Protein AF-A0AAW1PBK0-F1 (afdb_monomer_lite)

pLDDT: mean 70.05, std 20.52, range [32.88, 97.94]

InterPro domains:
  IPR012617 Apoptosis-antagonizing transcription factor, C-terminal [PF08164] (196-245)
  IPR039223 Protein AATF/Bfr2 [PTHR15565] (1-192)

Structure (mmCIF, N/CA/C/O backbone):
data_AF-A0AAW1PBK0-F1
#
_entry.id   AF-A0AAW1PBK0-F1
#
loop_
_atom_site.group_PDB
_atom_site.id
_atom_site.type_symbol
_atom_site.label_atom_id
_atom_site.label_alt_id
_atom_site.label_comp_id
_atom_site.label_asym_id
_atom_site.label_entity_id
_atom_site.label_seq_id
_atom_site.pdbx_PDB_ins_code
_atom_site.Cartn_x
_atom_site.Cartn_y
_atom_site.Cartn_z
_atom_site.occupancy
_atom_site.B_iso_or_equiv
_atom_site.auth_seq_id
_atom_site.auth_comp_id
_atom_site.auth_asym_id
_atom_site.auth_atom_id
_atom_site.pdbx_PDB_model_num
ATOM 1 N N . MET A 1 1 ? 37.801 -36.688 -4.414 1.00 44.47 1 MET A N 1
ATOM 2 C CA . MET A 1 1 ? 37.796 -35.555 -5.363 1.00 44.47 1 MET A CA 1
ATOM 3 C C . MET A 1 1 ? 38.965 -35.728 -6.318 1.00 44.47 1 MET A C 1
ATOM 5 O O . MET A 1 1 ? 40.104 -35.595 -5.889 1.00 44.47 1 MET A O 1
ATOM 9 N N . GLY A 1 2 ? 38.707 -36.146 -7.560 1.00 68.25 2 GLY A N 1
ATOM 10 C CA . GLY A 1 2 ? 39.754 -36.271 -8.581 1.00 68.25 2 GLY A CA 1
ATOM 11 C C . GLY A 1 2 ? 40.309 -34.898 -8.970 1.00 68.25 2 GLY A C 1
ATOM 12 O O . GLY A 1 2 ? 39.593 -33.902 -8.883 1.00 68.25 2 GLY A O 1
ATOM 13 N N . ARG A 1 3 ? 41.587 -34.834 -9.365 1.00 77.31 3 ARG A N 1
ATOM 14 C CA . ARG A 1 3 ? 42.196 -33.600 -9.888 1.00 77.31 3 ARG A CA 1
ATOM 15 C C . ARG A 1 3 ? 41.490 -33.214 -11.191 1.00 77.31 3 ARG A C 1
ATOM 17 O O . ARG A 1 3 ? 41.257 -34.085 -12.028 1.00 77.31 3 ARG A O 1
ATOM 24 N N . ARG A 1 4 ? 41.134 -31.936 -11.342 1.00 80.69 4 ARG A N 1
ATOM 25 C CA . ARG A 1 4 ? 40.529 -31.416 -12.575 1.00 80.69 4 ARG A CA 1
ATOM 26 C C . ARG A 1 4 ? 41.544 -31.511 -13.710 1.00 80.69 4 ARG A C 1
ATOM 28 O O . ARG A 1 4 ? 42.747 -31.390 -13.490 1.00 80.69 4 ARG A O 1
ATOM 35 N N . THR A 1 5 ? 41.057 -31.798 -14.909 1.00 89.31 5 THR A N 1
ATOM 36 C CA . THR A 1 5 ? 41.910 -31.817 -16.102 1.00 89.31 5 THR A CA 1
ATOM 37 C C . THR A 1 5 ? 42.111 -30.389 -16.610 1.00 89.31 5 THR A C 1
ATOM 39 O O . THR A 1 5 ? 41.232 -29.550 -16.438 1.00 89.31 5 THR A O 1
ATOM 42 N N . LEU A 1 6 ? 43.237 -30.110 -17.272 1.00 85.62 6 LEU A N 1
ATOM 43 C CA . LEU A 1 6 ? 43.541 -28.784 -17.843 1.00 85.62 6 LEU A CA 1
ATOM 44 C C . LEU A 1 6 ? 42.433 -28.268 -18.778 1.00 85.62 6 LEU A C 1
ATOM 46 O O . LEU A 1 6 ? 42.115 -27.085 -18.789 1.00 85.62 6 LEU A O 1
ATOM 50 N N . ALA A 1 7 ? 41.806 -29.173 -19.534 1.00 85.50 7 ALA A N 1
ATOM 51 C CA . ALA A 1 7 ? 40.674 -28.843 -20.397 1.00 85.50 7 ALA A CA 1
ATOM 52 C C . ALA A 1 7 ? 39.468 -28.311 -19.604 1.00 85.50 7 ALA A C 1
ATOM 54 O O . ALA A 1 7 ? 38.737 -27.451 -20.086 1.00 85.50 7 ALA A O 1
ATOM 55 N N . GLN A 1 8 ? 39.279 -28.804 -18.382 1.00 82.00 8 GLN A N 1
ATOM 56 C CA . GLN A 1 8 ? 38.197 -28.407 -17.492 1.00 82.00 8 GLN A CA 1
ATOM 57 C C . GLN A 1 8 ? 38.467 -27.033 -16.863 1.00 82.00 8 GLN A C 1
ATOM 59 O O . GLN A 1 8 ? 37.557 -26.221 -16.770 1.00 82.00 8 GLN A O 1
ATOM 64 N N . GLU A 1 9 ? 39.724 -26.733 -16.527 1.00 81.44 9 GLU A N 1
ATOM 65 C CA . GLU A 1 9 ? 40.128 -25.405 -16.038 1.00 81.44 9 GLU A CA 1
ATOM 66 C C . GLU A 1 9 ? 39.982 -24.323 -17.117 1.00 81.44 9 GLU A C 1
ATOM 68 O O . GLU A 1 9 ? 39.507 -23.224 -16.839 1.00 81.44 9 GLU A O 1
ATOM 73 N N . LEU A 1 10 ? 40.335 -24.638 -18.367 1.00 83.62 10 LEU A N 1
ATOM 74 C CA . LEU A 1 10 ? 40.152 -23.710 -19.485 1.00 83.62 10 LEU A CA 1
ATOM 75 C C . LEU A 1 10 ? 38.673 -23.481 -19.822 1.00 83.62 10 LEU A C 1
ATOM 77 O O . LEU A 1 10 ? 38.303 -22.370 -20.198 1.00 83.62 10 LEU A O 1
ATOM 81 N N . ALA A 1 11 ? 37.826 -24.502 -19.670 1.00 82.25 11 ALA A N 1
ATOM 82 C CA . ALA A 1 11 ? 36.384 -24.368 -19.854 1.00 82.25 11 ALA A CA 1
ATOM 83 C C . ALA A 1 11 ? 35.751 -23.485 -18.766 1.00 82.25 11 ALA A C 1
ATOM 85 O O . ALA A 1 11 ? 34.986 -22.584 -19.105 1.00 82.25 11 ALA A O 1
ATOM 86 N N . ASP A 1 12 ? 36.134 -23.683 -17.498 1.00 77.06 12 ASP A N 1
ATOM 87 C CA . ASP A 1 12 ? 35.669 -22.869 -16.365 1.00 77.06 12 ASP A CA 1
ATOM 88 C C . ASP A 1 12 ? 36.038 -21.382 -16.556 1.00 77.06 12 ASP A C 1
ATOM 90 O O . ASP A 1 12 ? 35.232 -20.500 -16.266 1.00 77.06 12 ASP A O 1
ATOM 94 N N . LEU A 1 13 ? 37.229 -21.092 -17.098 1.00 79.31 13 LEU A N 1
ATOM 95 C CA . LEU A 1 13 ? 37.672 -19.723 -17.399 1.00 79.31 13 LEU A CA 1
ATOM 96 C C . LEU A 1 13 ? 36.970 -19.102 -18.617 1.00 79.31 13 LEU A C 1
ATOM 98 O O . LEU A 1 13 ? 36.825 -17.881 -18.682 1.00 79.31 13 LEU A O 1
ATOM 102 N N . ALA A 1 14 ? 36.545 -19.915 -19.586 1.00 81.75 14 ALA A N 1
ATOM 103 C CA . ALA A 1 14 ? 35.822 -19.443 -20.766 1.00 81.75 14 ALA A CA 1
ATOM 104 C C . ALA A 1 14 ? 34.351 -19.108 -20.461 1.00 81.75 14 ALA A C 1
ATOM 106 O O . ALA A 1 14 ? 33.744 -18.283 -21.148 1.00 81.75 14 ALA A O 1
ATOM 107 N N . THR A 1 15 ? 33.766 -19.721 -19.430 1.00 76.31 15 THR A N 1
ATOM 108 C CA . THR A 1 15 ? 32.400 -19.438 -18.981 1.00 76.31 15 THR A CA 1
ATOM 109 C C . THR A 1 15 ? 32.387 -18.370 -17.888 1.00 76.31 15 THR A C 1
ATOM 111 O O . THR A 1 15 ? 32.722 -18.637 -16.743 1.00 76.31 15 THR A O 1
ATOM 114 N N . THR A 1 16 ? 31.914 -17.160 -18.197 1.00 66.31 16 THR A N 1
ATOM 115 C CA . THR A 1 16 ? 31.794 -16.047 -17.227 1.00 66.31 16 THR A CA 1
ATOM 116 C C . THR A 1 16 ? 30.632 -16.203 -16.231 1.00 66.31 16 THR A C 1
ATOM 118 O O . THR A 1 16 ? 30.261 -15.239 -15.561 1.00 66.31 16 THR A O 1
ATOM 121 N N . ALA A 1 17 ? 29.993 -17.372 -16.175 1.00 73.00 17 ALA A N 1
ATOM 122 C CA . ALA A 1 17 ? 28.866 -17.626 -15.288 1.00 73.00 17 ALA A CA 1
ATOM 123 C C . ALA A 1 17 ? 29.382 -18.011 -13.887 1.00 73.00 17 ALA A C 1
ATOM 125 O O . ALA A 1 17 ? 30.243 -18.885 -13.784 1.00 73.00 17 ALA A O 1
ATOM 126 N N . PRO A 1 18 ? 28.882 -17.392 -12.802 1.00 68.19 18 PRO A N 1
ATOM 127 C CA . PRO A 1 18 ? 29.291 -17.753 -11.449 1.00 68.19 18 PRO A CA 1
ATOM 128 C C . PRO A 1 18 ? 28.892 -19.204 -11.152 1.00 68.19 18 PRO A C 1
ATOM 130 O O . PRO A 1 18 ? 27.717 -19.554 -11.181 1.00 68.19 18 PRO A O 1
ATOM 133 N N . THR A 1 19 ? 29.873 -20.058 -10.856 1.00 62.81 19 THR A N 1
ATOM 134 C CA . THR A 1 19 ? 29.660 -21.495 -10.596 1.00 62.81 19 THR A CA 1
ATOM 135 C C . THR A 1 19 ? 29.090 -21.791 -9.207 1.00 62.81 19 THR A C 1
ATOM 137 O O . THR A 1 19 ? 28.764 -22.935 -8.905 1.00 62.81 19 THR A O 1
ATOM 140 N N . GLN A 1 20 ? 29.029 -20.788 -8.330 1.00 64.06 20 GLN A N 1
ATOM 141 C CA . GLN A 1 20 ? 28.467 -20.904 -6.989 1.00 64.06 20 GLN A CA 1
ATOM 142 C C . GLN A 1 20 ? 27.123 -20.181 -6.963 1.00 64.06 20 GLN A C 1
ATOM 144 O O . GLN A 1 20 ? 27.063 -18.968 -6.774 1.00 64.06 20 GLN A O 1
ATOM 149 N N . GLU A 1 21 ? 26.042 -20.932 -7.163 1.00 58.22 21 GLU A N 1
ATOM 150 C CA . GLU A 1 21 ? 24.721 -20.490 -6.728 1.00 58.22 21 GLU A CA 1
ATOM 151 C C . GLU A 1 21 ? 24.763 -20.431 -5.197 1.00 58.22 21 GLU A C 1
ATOM 153 O O . GLU A 1 21 ? 24.958 -21.447 -4.526 1.00 58.22 21 GLU A O 1
ATOM 158 N N . LEU A 1 22 ? 24.690 -19.221 -4.642 1.00 53.62 22 LEU A N 1
ATOM 159 C CA . LEU A 1 22 ? 24.528 -19.030 -3.207 1.00 53.62 22 LEU A CA 1
ATOM 160 C C . LEU A 1 22 ? 23.154 -19.581 -2.823 1.00 53.62 22 LEU A C 1
ATOM 162 O O . LEU A 1 22 ? 22.131 -18.933 -3.031 1.00 53.62 22 LEU A O 1
ATOM 166 N N . ASP A 1 23 ? 23.154 -20.805 -2.308 1.00 62.97 23 ASP A N 1
ATOM 167 C CA . ASP A 1 23 ? 21.977 -21.467 -1.767 1.00 62.97 23 ASP A CA 1
ATOM 168 C C . ASP A 1 23 ? 21.590 -20.793 -0.445 1.00 62.97 23 ASP A C 1
ATOM 170 O O . ASP A 1 23 ? 22.203 -21.025 0.597 1.00 62.97 23 ASP A O 1
ATOM 174 N N . LEU A 1 24 ? 20.596 -19.907 -0.515 1.00 57.25 24 LEU A N 1
ATOM 175 C CA . LEU A 1 24 ? 20.075 -19.140 0.621 1.00 57.25 24 LEU A CA 1
ATOM 176 C C . LEU A 1 24 ? 19.446 -20.026 1.710 1.00 57.25 24 LEU A C 1
ATOM 178 O O . LEU A 1 24 ? 19.181 -19.524 2.800 1.00 57.25 24 LEU A O 1
ATOM 182 N N . GLU A 1 25 ? 19.205 -21.310 1.432 1.00 65.00 25 GLU A N 1
ATOM 183 C CA . GLU A 1 25 ? 18.627 -22.270 2.379 1.00 65.00 25 GLU A CA 1
ATOM 184 C C . GLU A 1 25 ? 19.677 -23.186 3.025 1.00 65.00 25 GLU A C 1
ATOM 186 O O . GLU A 1 25 ? 19.341 -24.022 3.869 1.00 65.00 25 GLU A O 1
ATOM 191 N N . ARG A 1 26 ? 20.964 -23.038 2.680 1.00 60.81 26 ARG A N 1
ATOM 192 C CA . ARG A 1 26 ? 22.027 -23.816 3.317 1.00 60.81 26 ARG A CA 1
ATOM 193 C C . ARG A 1 26 ? 22.357 -23.224 4.689 1.00 60.81 26 ARG A C 1
ATOM 195 O O . ARG A 1 26 ? 23.055 -22.221 4.791 1.00 60.81 26 ARG A O 1
ATOM 202 N N . ASP A 1 27 ? 21.860 -23.873 5.742 1.00 55.88 27 ASP A N 1
ATOM 203 C CA . ASP A 1 27 ? 22.195 -23.599 7.147 1.00 55.88 27 ASP A CA 1
ATOM 204 C C . ASP A 1 27 ? 23.708 -23.791 7.396 1.00 55.88 27 ASP A C 1
ATOM 206 O O . ASP A 1 27 ? 24.179 -24.856 7.798 1.00 55.88 27 ASP A O 1
ATOM 210 N N . GLU A 1 28 ? 24.500 -22.749 7.140 1.00 56.78 28 GLU A N 1
ATOM 211 C CA . GLU A 1 28 ? 25.936 -22.704 7.469 1.00 56.78 28 GLU A CA 1
ATOM 212 C C . GLU A 1 28 ? 26.190 -22.367 8.952 1.00 56.78 28 GLU A C 1
ATOM 214 O O . GLU A 1 28 ? 27.315 -22.468 9.444 1.00 56.78 28 GLU A O 1
ATOM 219 N N . LEU A 1 29 ? 25.138 -22.027 9.700 1.00 49.56 29 LEU A N 1
ATOM 220 C CA . LEU A 1 29 ? 25.169 -21.841 11.148 1.00 49.56 29 LEU A CA 1
ATOM 221 C C . LEU A 1 29 ? 24.685 -23.122 11.822 1.00 49.56 29 LEU A C 1
ATOM 223 O O . LEU A 1 29 ? 23.501 -23.313 12.085 1.00 49.56 29 LEU A O 1
ATOM 227 N N . GLY A 1 30 ? 25.633 -24.025 12.066 1.00 42.66 30 GLY A N 1
ATOM 228 C CA . GLY A 1 30 ? 25.377 -25.309 12.703 1.00 42.66 30 GLY A CA 1
ATOM 229 C C . GLY A 1 30 ? 24.527 -25.198 13.973 1.00 42.66 30 GLY A C 1
ATOM 230 O O . GLY A 1 30 ? 24.844 -24.439 14.882 1.00 42.66 30 GLY A O 1
ATOM 231 N N . GLY A 1 31 ? 23.486 -26.031 14.031 1.00 48.16 31 GLY A N 1
ATOM 232 C CA . GLY A 1 31 ? 22.840 -26.474 15.264 1.00 48.16 31 GLY A CA 1
ATOM 233 C C . GLY A 1 31 ? 22.055 -25.411 16.029 1.00 48.16 31 GLY A C 1
ATOM 234 O O . GLY A 1 31 ? 22.534 -24.908 17.034 1.00 48.16 31 GLY A O 1
ATOM 235 N N . GLY A 1 32 ? 20.810 -25.177 15.600 1.00 46.03 32 GLY A N 1
ATOM 236 C CA . GLY A 1 32 ? 19.671 -24.802 16.447 1.00 46.03 32 GLY A CA 1
ATOM 237 C C . GLY A 1 32 ? 19.941 -23.777 17.549 1.00 46.03 32 GLY A C 1
ATOM 238 O O . GLY A 1 32 ? 20.251 -24.143 18.681 1.00 46.03 32 GLY A O 1
ATOM 239 N N . ALA A 1 33 ? 19.704 -22.499 17.252 1.00 46.97 33 ALA A N 1
ATOM 240 C CA . ALA A 1 33 ? 19.571 -21.467 18.272 1.00 46.97 33 ALA A CA 1
ATOM 241 C C . ALA A 1 33 ? 18.374 -21.795 19.187 1.00 46.97 33 ALA A C 1
ATOM 243 O O . ALA A 1 33 ? 17.224 -21.484 18.879 1.00 46.97 33 ALA A O 1
ATOM 244 N N . VAL A 1 34 ? 18.645 -22.468 20.305 1.00 47.38 34 VAL A N 1
ATOM 245 C CA . VAL A 1 34 ? 17.691 -22.653 21.397 1.00 47.38 34 VAL A CA 1
ATOM 246 C C . VAL A 1 34 ? 17.636 -21.341 22.172 1.00 47.38 34 VAL A C 1
ATOM 248 O O . VAL A 1 34 ? 18.597 -20.955 22.834 1.00 47.38 34 VAL A O 1
ATOM 251 N N . LEU A 1 35 ? 16.506 -20.645 22.060 1.00 47.53 35 LEU A N 1
ATOM 252 C CA . LEU A 1 35 ? 16.179 -19.491 22.887 1.00 47.53 35 LEU A CA 1
ATOM 253 C C . LEU A 1 35 ? 15.920 -19.999 24.315 1.00 47.53 35 LEU A C 1
ATOM 255 O O . LEU A 1 35 ? 14.872 -20.578 24.593 1.00 47.53 35 LEU A O 1
ATOM 259 N N . VAL A 1 36 ? 16.900 -19.852 25.206 1.00 48.75 36 VAL A N 1
ATOM 260 C CA . VAL A 1 36 ? 16.703 -20.074 26.642 1.00 48.75 36 VAL A CA 1
ATOM 261 C C . VAL A 1 36 ? 16.109 -18.788 27.210 1.00 48.75 36 VAL A C 1
ATOM 263 O O . VAL A 1 36 ? 16.815 -17.805 27.408 1.00 48.75 36 VAL A O 1
ATOM 266 N N . GLU A 1 37 ? 14.793 -18.779 27.408 1.00 44.59 37 GLU A N 1
ATOM 267 C CA . GLU A 1 37 ? 14.089 -17.712 28.121 1.00 44.59 37 GLU A CA 1
ATOM 268 C C . GLU A 1 37 ? 14.283 -17.923 29.631 1.00 44.59 37 GLU A C 1
ATOM 270 O O . GLU A 1 37 ? 13.623 -18.761 30.244 1.00 44.59 37 GLU A O 1
ATOM 275 N N . THR A 1 38 ? 15.221 -17.195 30.238 1.00 42.41 38 THR A N 1
ATOM 276 C CA . THR A 1 38 ? 15.246 -16.987 31.693 1.00 42.41 38 THR A CA 1
ATOM 277 C C . THR A 1 38 ? 14.624 -15.628 31.993 1.00 42.41 38 THR A C 1
ATOM 279 O O . THR A 1 38 ? 15.197 -14.595 31.655 1.00 42.41 38 THR A O 1
ATOM 282 N N . ASP A 1 39 ? 13.442 -15.649 32.612 1.00 53.22 39 ASP A N 1
ATOM 283 C CA . ASP A 1 39 ? 12.589 -14.497 32.959 1.00 53.22 39 ASP A CA 1
ATOM 284 C C . ASP A 1 39 ? 13.184 -13.551 34.034 1.00 53.22 39 ASP A C 1
ATOM 286 O O . ASP A 1 39 ? 12.565 -12.549 34.385 1.00 53.22 39 ASP A O 1
ATOM 290 N N . ASP A 1 40 ? 14.384 -13.827 34.555 1.00 51.16 40 ASP A N 1
ATOM 291 C CA . ASP A 1 40 ? 14.903 -13.193 35.778 1.00 51.16 40 ASP A CA 1
ATOM 292 C C . ASP A 1 40 ? 15.710 -11.886 35.573 1.00 51.16 40 ASP A C 1
ATOM 294 O O . ASP A 1 40 ? 16.084 -11.250 36.554 1.00 51.16 40 ASP A O 1
ATOM 298 N N . GLU A 1 41 ? 15.969 -11.425 34.341 1.00 48.62 41 GLU A N 1
ATOM 299 C CA . GLU A 1 41 ? 16.801 -10.217 34.096 1.00 48.62 41 GLU A CA 1
ATOM 300 C C . GLU A 1 41 ? 16.016 -8.920 33.799 1.00 48.62 41 GLU A C 1
ATOM 302 O O . GLU A 1 41 ? 16.606 -7.861 33.570 1.00 48.62 41 GLU A O 1
ATOM 307 N N . LEU A 1 42 ? 14.680 -8.947 33.805 1.00 48.25 42 LEU A N 1
ATOM 308 C CA . LEU A 1 42 ? 13.859 -7.788 33.410 1.00 48.25 42 LEU A CA 1
ATOM 309 C C . LEU A 1 42 ? 13.621 -6.742 34.518 1.00 48.25 42 LEU A C 1
ATOM 311 O O . LEU A 1 42 ? 13.173 -5.635 34.206 1.00 48.25 42 LEU A O 1
ATOM 315 N N . ASP A 1 43 ? 13.950 -7.047 35.777 1.00 51.25 43 ASP A N 1
ATOM 316 C CA . ASP A 1 43 ? 13.614 -6.201 36.936 1.00 51.25 43 ASP A CA 1
ATOM 317 C C . ASP A 1 43 ? 14.701 -5.180 37.344 1.00 51.25 43 ASP A C 1
ATOM 319 O O . ASP A 1 43 ? 14.438 -4.311 38.178 1.00 51.25 43 ASP A O 1
ATOM 323 N N . GLU A 1 44 ? 15.897 -5.192 36.739 1.00 51.72 44 GLU A N 1
ATOM 324 C CA . GLU A 1 44 ? 16.997 -4.287 37.140 1.00 51.72 44 GLU A CA 1
ATOM 325 C C . GLU A 1 44 ? 17.076 -2.947 36.375 1.00 51.72 44 GLU A C 1
ATOM 327 O O . GLU A 1 44 ? 17.972 -2.135 36.625 1.00 51.72 44 GLU A O 1
ATOM 332 N N . LEU A 1 45 ? 16.140 -2.633 35.470 1.00 49.62 45 LEU A N 1
ATOM 333 C CA . LEU A 1 45 ? 16.221 -1.392 34.685 1.00 49.62 45 LEU A CA 1
ATOM 334 C C . LEU A 1 45 ? 15.452 -0.214 35.320 1.00 49.62 45 LEU A C 1
ATOM 336 O O . LEU A 1 45 ? 14.261 -0.324 35.621 1.00 49.62 45 LEU A O 1
ATOM 340 N N . PRO A 1 46 ? 16.080 0.973 35.468 1.00 43.72 46 PRO A N 1
ATOM 341 C CA . PRO A 1 46 ? 15.452 2.112 36.123 1.00 43.72 46 PRO A CA 1
ATOM 342 C C . PRO A 1 46 ? 14.252 2.639 35.322 1.00 43.72 46 PRO A C 1
ATOM 344 O O . PRO A 1 46 ? 14.366 3.098 34.182 1.00 43.72 46 PRO A O 1
ATOM 347 N N . SER A 1 47 ? 13.086 2.644 35.970 1.00 47.09 47 SER A N 1
ATOM 348 C CA . SER A 1 47 ? 11.844 3.251 35.482 1.00 47.09 47 SER A CA 1
ATOM 349 C C . SER A 1 47 ? 12.005 4.767 35.279 1.00 47.09 47 SER A C 1
ATOM 351 O O . SER A 1 47 ? 11.830 5.557 36.210 1.00 47.09 47 SER A O 1
ATOM 353 N N . ARG A 1 48 ? 12.260 5.212 34.040 1.00 45.81 48 ARG A N 1
ATOM 354 C CA . ARG A 1 48 ? 12.068 6.619 33.639 1.00 45.81 48 ARG A CA 1
ATOM 355 C C . ARG A 1 48 ? 10.673 6.816 33.057 1.00 45.81 48 ARG A C 1
ATOM 357 O O . ARG A 1 48 ? 10.433 6.701 31.857 1.00 45.81 48 ARG A O 1
ATOM 364 N N . SER A 1 49 ? 9.752 7.194 33.935 1.00 46.88 49 SER A N 1
ATOM 365 C CA . SER A 1 49 ? 8.542 7.921 33.569 1.00 46.88 49 SER A CA 1
ATOM 366 C C . SER A 1 49 ? 8.931 9.297 33.014 1.00 46.88 49 SER A C 1
ATOM 368 O O . SER A 1 49 ? 9.269 10.208 33.766 1.00 46.88 49 SER A O 1
ATOM 370 N N . GLY A 1 50 ? 8.887 9.458 31.695 1.00 42.84 50 GLY A N 1
ATOM 371 C CA . GLY A 1 50 ? 9.114 10.738 31.030 1.00 42.84 50 GLY A CA 1
ATOM 372 C C . GLY A 1 50 ? 8.423 10.749 29.676 1.00 42.84 50 GLY A C 1
ATOM 373 O O . GLY A 1 50 ? 8.722 9.934 28.813 1.00 42.84 50 GLY A O 1
ATOM 374 N N . LYS A 1 51 ? 7.442 11.640 29.518 1.00 53.44 51 LYS A N 1
ATOM 375 C CA . LYS A 1 51 ? 6.699 11.874 28.275 1.00 53.44 51 LYS A CA 1
ATOM 376 C C . LYS A 1 51 ? 7.673 12.076 27.113 1.00 53.44 51 LYS A C 1
ATOM 378 O O . LYS A 1 51 ? 8.381 13.069 27.134 1.00 53.44 51 LYS A O 1
ATOM 383 N N . LEU A 1 52 ? 7.645 11.185 26.123 1.00 48.38 52 LEU A N 1
ATOM 384 C CA . LEU A 1 52 ? 7.764 11.449 24.682 1.00 48.38 52 LEU A CA 1
ATOM 385 C C . LEU A 1 52 ? 7.667 10.098 23.960 1.00 48.38 52 LEU A C 1
ATOM 387 O O . LEU A 1 52 ? 8.566 9.267 23.999 1.00 48.38 52 LEU A O 1
ATOM 391 N N . ALA A 1 53 ? 6.516 9.851 23.343 1.00 53.09 53 ALA A N 1
ATOM 392 C CA . ALA A 1 53 ? 6.321 8.708 22.469 1.00 53.09 53 ALA A CA 1
ATOM 393 C C . ALA A 1 53 ? 7.018 8.996 21.129 1.00 53.09 53 ALA A C 1
ATOM 395 O O . ALA A 1 53 ? 6.458 9.680 20.276 1.00 53.09 53 ALA A O 1
ATOM 396 N N . GLY A 1 54 ? 8.239 8.495 20.962 1.00 56.75 54 GLY A N 1
ATOM 397 C CA . GLY A 1 54 ? 8.999 8.548 19.716 1.00 56.75 54 GLY A CA 1
ATOM 398 C C . GLY A 1 54 ? 9.953 7.358 19.642 1.00 56.75 54 GLY A C 1
ATOM 399 O O . GLY A 1 54 ? 10.628 7.060 20.616 1.00 56.75 54 GLY A O 1
ATOM 400 N N . LEU A 1 55 ? 9.907 6.637 18.518 1.00 50.94 55 LEU A N 1
ATOM 401 C CA . LEU A 1 55 ? 10.765 5.524 18.080 1.00 50.94 55 LEU A CA 1
ATOM 402 C C . LEU A 1 55 ? 11.950 5.141 18.998 1.00 50.94 55 LEU A C 1
ATOM 404 O O . LEU A 1 55 ? 12.972 5.814 19.028 1.00 50.94 55 LEU A O 1
ATOM 408 N N . ARG A 1 56 ? 11.875 3.952 19.607 1.00 53.06 56 ARG A N 1
ATOM 409 C CA . ARG A 1 56 ? 12.960 3.297 20.369 1.00 53.06 56 ARG A CA 1
ATOM 410 C C . ARG A 1 56 ? 14.116 2.750 19.507 1.00 53.06 56 ARG A C 1
ATOM 412 O O . ARG A 1 56 ? 14.727 1.760 19.884 1.00 53.06 56 ARG A O 1
ATOM 419 N N . LEU A 1 57 ? 14.392 3.321 18.333 1.00 54.62 57 LEU A N 1
ATOM 420 C CA . LEU A 1 57 ? 15.392 2.751 17.411 1.00 54.62 57 LEU A CA 1
ATOM 421 C C . LEU A 1 57 ? 16.477 3.721 16.937 1.00 54.62 57 LEU A C 1
ATOM 423 O O . LEU A 1 57 ? 17.266 3.370 16.063 1.00 54.62 57 LEU A O 1
ATOM 427 N N . ARG A 1 58 ? 16.530 4.941 17.470 1.00 54.72 58 ARG A N 1
ATOM 428 C CA . ARG A 1 58 ? 17.601 5.889 17.151 1.00 54.72 58 ARG A CA 1
ATOM 429 C C . ARG A 1 58 ? 18.137 6.439 18.466 1.00 54.72 58 ARG A C 1
ATOM 431 O O . ARG A 1 58 ? 17.376 7.044 19.210 1.00 54.72 58 ARG A O 1
ATOM 438 N N . GLY A 1 59 ? 19.403 6.148 18.765 1.00 61.03 59 GLY A N 1
ATOM 439 C CA . GLY A 1 59 ? 20.120 6.809 19.854 1.00 61.03 59 GLY A CA 1
ATOM 440 C C . GLY A 1 59 ? 20.222 8.309 19.590 1.00 61.03 59 GLY A C 1
ATOM 441 O O . GLY A 1 59 ? 20.094 8.741 18.441 1.00 61.03 59 GLY A O 1
ATOM 442 N N . ASP A 1 60 ? 20.423 9.086 20.650 1.00 63.28 60 ASP A N 1
ATOM 443 C CA . ASP A 1 60 ? 20.600 10.533 20.567 1.00 63.28 60 ASP A CA 1
ATOM 444 C C . ASP A 1 60 ? 21.848 10.837 19.721 1.00 63.28 60 ASP A C 1
ATOM 446 O O . ASP A 1 60 ? 22.978 10.593 20.135 1.00 63.28 60 ASP A O 1
ATOM 450 N N . ILE A 1 61 ? 21.644 11.304 18.487 1.00 68.12 61 ILE A N 1
ATOM 451 C CA . ILE A 1 61 ? 22.735 11.758 17.624 1.00 68.12 61 ILE A CA 1
ATOM 452 C C . ILE A 1 61 ? 23.033 13.200 18.031 1.00 68.12 61 ILE A C 1
ATOM 454 O O . ILE A 1 61 ? 22.273 14.109 17.694 1.00 68.12 61 ILE A O 1
ATOM 458 N N . GLU A 1 62 ? 24.133 13.415 18.747 1.00 66.62 62 GLU A N 1
ATOM 459 C CA . GLU A 1 62 ? 24.677 14.753 18.979 1.00 66.62 62 GLU A CA 1
ATOM 460 C C . GLU A 1 62 ? 25.237 15.294 17.653 1.00 66.62 62 GLU A C 1
ATOM 462 O O . GLU A 1 62 ? 26.354 14.982 17.241 1.00 66.62 62 GLU A O 1
ATOM 467 N N . LEU A 1 63 ? 24.419 16.057 16.923 1.00 69.06 63 LEU A N 1
ATOM 468 C CA . LEU A 1 63 ? 24.841 16.739 15.700 1.00 69.06 63 LEU A CA 1
ATOM 469 C C . LEU A 1 63 ? 25.531 18.069 16.051 1.00 69.06 63 LEU A C 1
ATOM 471 O O . LEU A 1 63 ? 24.977 18.839 16.838 1.00 69.06 63 LEU A O 1
ATOM 475 N N . PRO A 1 64 ? 26.687 18.397 15.443 1.00 70.88 64 PRO A N 1
ATOM 476 C CA . PRO A 1 64 ? 27.329 19.694 15.639 1.00 70.88 64 PRO A CA 1
ATOM 477 C C . PRO A 1 64 ? 26.409 20.819 15.134 1.00 70.88 64 PRO A C 1
ATOM 479 O O . PRO A 1 64 ? 26.012 20.824 13.965 1.00 70.88 64 PRO A O 1
ATOM 482 N N . GLU A 1 65 ? 26.074 21.770 16.018 1.00 66.94 65 GLU A N 1
ATOM 483 C CA . GLU A 1 65 ? 24.982 22.755 15.854 1.00 66.94 65 GLU A CA 1
ATOM 484 C C . GLU A 1 65 ? 25.024 23.564 14.544 1.00 66.94 65 GLU A C 1
ATOM 486 O O . GLU A 1 65 ? 23.992 24.026 14.052 1.00 66.94 65 GLU A O 1
ATOM 491 N N . GLN A 1 66 ? 26.202 23.742 13.947 1.00 66.31 66 GLN A N 1
ATOM 492 C CA . GLN A 1 66 ? 26.384 24.655 12.819 1.00 66.31 66 GLN A CA 1
ATOM 493 C C . GLN A 1 66 ? 26.328 24.003 11.435 1.00 66.31 66 GLN A C 1
ATOM 495 O O . GLN A 1 66 ? 25.922 24.671 10.490 1.00 66.31 66 GLN A O 1
ATOM 500 N N . ALA A 1 67 ? 26.662 22.718 11.290 1.00 65.94 67 ALA A N 1
ATOM 501 C CA . ALA A 1 67 ? 26.702 22.074 9.968 1.00 65.94 67 ALA A CA 1
ATOM 502 C C . ALA A 1 67 ? 25.321 21.595 9.475 1.00 65.94 67 ALA A C 1
ATOM 504 O O . ALA A 1 67 ? 25.143 21.343 8.286 1.00 65.94 67 ALA A O 1
ATOM 505 N N . TYR A 1 68 ? 24.341 21.488 10.380 1.00 63.09 68 TYR A N 1
ATOM 506 C CA . TYR A 1 68 ? 23.004 20.949 10.094 1.00 63.09 68 TYR A CA 1
ATOM 507 C C . TYR A 1 68 ? 21.859 21.842 10.587 1.00 63.09 68 TYR A C 1
ATOM 509 O O . TYR A 1 68 ? 20.702 21.414 10.602 1.00 63.09 68 TYR A O 1
ATOM 517 N N . SER A 1 69 ? 22.142 23.095 10.958 1.00 69.19 69 SER A N 1
ATOM 518 C CA . SER A 1 69 ? 21.103 24.090 11.241 1.00 69.19 69 SER A CA 1
ATOM 519 C C . SER A 1 69 ? 20.464 24.557 9.931 1.00 69.19 69 SER A C 1
ATOM 521 O O . SER A 1 69 ? 20.707 25.647 9.419 1.00 69.19 69 SER A O 1
ATOM 523 N N . GLY A 1 70 ? 19.635 23.691 9.347 1.00 75.56 70 GLY A N 1
ATOM 524 C CA . GLY A 1 70 ? 18.836 24.030 8.178 1.00 75.56 70 GLY A CA 1
ATOM 525 C C . GLY A 1 70 ? 18.048 25.321 8.421 1.00 75.56 70 GLY A C 1
ATOM 526 O O . GLY A 1 70 ? 17.426 25.511 9.470 1.00 75.56 70 GLY A O 1
ATOM 527 N N . ARG A 1 71 ? 18.070 26.232 7.444 1.00 77.06 71 ARG A N 1
ATOM 528 C CA . ARG A 1 71 ? 17.288 27.471 7.491 1.00 77.06 71 ARG A CA 1
ATOM 529 C C . ARG A 1 71 ? 15.801 27.107 7.456 1.00 77.06 71 ARG A C 1
ATOM 531 O O . ARG A 1 71 ? 15.363 26.392 6.561 1.00 77.06 71 ARG A O 1
ATOM 538 N N . LYS A 1 72 ? 15.014 27.582 8.425 1.00 71.44 72 LYS A N 1
ATOM 539 C CA . LYS A 1 72 ? 13.567 27.307 8.483 1.00 71.44 72 LYS A CA 1
ATOM 540 C C . LYS A 1 72 ? 12.880 27.949 7.274 1.00 71.44 72 LYS A C 1
ATOM 542 O O . LYS A 1 72 ? 12.803 29.173 7.201 1.00 71.44 72 LYS A O 1
ATOM 547 N N . THR A 1 73 ? 12.385 27.136 6.344 1.00 76.69 73 THR A N 1
ATOM 548 C CA . THR A 1 73 ? 11.563 27.577 5.210 1.00 76.69 73 THR A CA 1
ATOM 549 C C . THR A 1 73 ? 10.109 27.167 5.429 1.00 76.69 73 THR A C 1
ATOM 551 O O . THR A 1 73 ? 9.809 26.192 6.122 1.00 76.69 73 THR A O 1
ATOM 554 N N . THR A 1 74 ? 9.174 27.934 4.876 1.00 75.69 74 THR A N 1
ATOM 555 C CA . THR A 1 74 ? 7.761 27.549 4.826 1.00 75.69 74 THR A CA 1
ATOM 556 C C . THR A 1 74 ? 7.488 26.768 3.543 1.00 75.69 74 THR A C 1
ATOM 558 O O . THR A 1 74 ? 8.152 26.962 2.526 1.00 75.69 74 THR A O 1
ATOM 561 N N . ARG A 1 75 ? 6.474 25.891 3.561 1.00 57.59 75 ARG A N 1
ATOM 562 C CA . ARG A 1 75 ? 6.075 25.108 2.379 1.00 57.59 75 ARG A CA 1
ATOM 563 C C . ARG A 1 75 ? 5.701 26.000 1.189 1.00 57.59 75 ARG A C 1
ATOM 565 O O . ARG A 1 75 ? 5.893 25.581 0.067 1.00 57.59 75 ARG A O 1
ATOM 572 N N . SER A 1 76 ? 5.217 27.223 1.403 1.00 67.19 76 SER A N 1
ATOM 573 C CA . SER A 1 76 ? 4.984 28.170 0.305 1.00 67.19 76 SER A CA 1
ATOM 574 C C . SER A 1 76 ? 6.289 28.705 -0.294 1.00 67.19 76 SER A C 1
ATOM 576 O O . SER A 1 76 ? 6.401 28.785 -1.508 1.00 67.19 76 SER A O 1
ATOM 578 N N . ALA A 1 77 ? 7.306 28.989 0.524 1.00 73.44 77 ALA A N 1
ATOM 579 C CA . ALA A 1 77 ? 8.593 29.509 0.056 1.00 73.44 77 ALA A CA 1
ATOM 580 C C . ALA A 1 77 ? 9.410 28.480 -0.748 1.00 73.44 77 ALA A C 1
ATOM 582 O O . ALA A 1 77 ? 10.173 28.864 -1.624 1.00 73.44 77 ALA A O 1
ATOM 583 N N . ALA A 1 78 ? 9.236 27.181 -0.482 1.00 69.38 78 ALA A N 1
ATOM 584 C CA . ALA A 1 78 ? 9.891 26.116 -1.248 1.00 69.38 78 ALA A CA 1
ATOM 585 C C . ALA A 1 78 ? 9.268 25.875 -2.639 1.00 69.38 78 ALA A C 1
ATOM 587 O O . ALA A 1 78 ? 9.905 25.254 -3.480 1.00 69.38 78 ALA A O 1
ATOM 588 N N . PHE A 1 79 ? 8.034 26.340 -2.866 1.00 64.81 79 PHE A N 1
ATOM 589 C CA . PHE A 1 79 ? 7.284 26.132 -4.113 1.00 64.81 79 PHE A CA 1
ATOM 590 C C . PHE A 1 79 ? 6.956 27.447 -4.849 1.00 64.81 79 PHE A C 1
ATOM 592 O O . PHE A 1 79 ? 6.489 27.411 -5.977 1.00 64.81 79 PHE A O 1
ATOM 599 N N . GLN A 1 80 ? 7.232 28.619 -4.263 1.00 52.62 80 GLN A N 1
ATOM 600 C CA . GLN A 1 80 ? 7.089 29.914 -4.946 1.00 52.62 80 GLN A CA 1
ATOM 601 C C . GLN A 1 80 ? 8.240 30.229 -5.908 1.00 52.62 80 GLN A C 1
ATOM 603 O O . GLN A 1 80 ? 8.064 31.051 -6.798 1.00 52.62 80 GLN A O 1
ATOM 608 N N . SER A 1 81 ? 9.392 29.558 -5.795 1.00 48.06 81 SER A N 1
ATOM 609 C CA . SER A 1 81 ? 10.466 29.671 -6.793 1.00 48.06 81 SER A CA 1
ATOM 610 C C . SER A 1 81 ? 10.170 28.917 -8.096 1.00 48.06 81 SER A C 1
ATOM 612 O O . SER A 1 81 ? 10.992 28.959 -9.001 1.00 48.06 81 SER A O 1
ATOM 614 N N . SER A 1 82 ? 9.042 28.199 -8.187 1.00 48.91 82 SER A N 1
ATOM 615 C CA . SER A 1 82 ? 8.598 27.522 -9.413 1.00 48.91 82 SER A CA 1
ATOM 616 C C . SER A 1 82 ? 7.397 28.191 -10.091 1.00 48.91 82 SER A C 1
ATOM 618 O O . SER A 1 82 ? 6.940 27.682 -11.105 1.00 48.91 82 SER A O 1
ATOM 620 N N . GLU A 1 83 ? 6.870 29.295 -9.549 1.00 50.06 83 GLU A N 1
ATOM 621 C CA . GLU A 1 83 ? 5.677 29.980 -10.083 1.00 50.06 83 GLU A CA 1
ATOM 622 C C . GLU A 1 83 ? 5.849 31.512 -10.111 1.00 50.06 83 GLU A C 1
ATOM 624 O O . GLU A 1 83 ? 4.967 32.258 -9.688 1.00 50.06 83 GLU A O 1
ATOM 629 N N . SER A 1 84 ? 6.998 31.998 -10.593 1.00 39.75 84 SER A N 1
ATOM 630 C CA . SER A 1 84 ? 7.203 33.416 -10.909 1.00 39.75 84 SER A CA 1
ATOM 631 C C . SER A 1 84 ? 7.786 33.540 -12.310 1.00 39.75 84 SER A C 1
ATOM 633 O O . SER A 1 84 ? 8.955 33.240 -12.511 1.00 39.75 84 SER A O 1
ATOM 635 N N . GLU A 1 85 ? 6.921 33.999 -13.213 1.00 38.41 85 GLU A N 1
ATOM 636 C CA . GLU A 1 85 ? 7.177 34.529 -14.556 1.00 38.41 85 GLU A CA 1
ATOM 637 C C . GLU A 1 85 ? 7.821 33.563 -15.558 1.00 38.41 85 GLU A C 1
ATOM 639 O O . GLU A 1 85 ? 9.024 33.326 -15.585 1.00 38.41 85 GLU A O 1
ATOM 644 N N . GLY A 1 86 ? 6.954 33.019 -16.420 1.00 41.19 86 GLY A N 1
ATOM 645 C CA . GLY A 1 86 ? 7.357 32.575 -17.742 1.00 41.19 86 GLY A CA 1
ATOM 646 C C . GLY A 1 86 ? 7.820 33.791 -18.531 1.00 41.19 86 GLY A C 1
ATOM 647 O O . GLY A 1 86 ? 6.999 34.599 -18.958 1.00 41.19 86 GLY A O 1
ATOM 648 N N . ASP A 1 87 ? 9.133 33.907 -18.662 1.00 33.28 87 ASP A N 1
ATOM 649 C CA . ASP A 1 87 ? 9.752 34.570 -19.794 1.00 33.28 87 ASP A CA 1
ATOM 650 C C . ASP A 1 87 ? 9.657 33.586 -20.965 1.00 33.28 87 ASP A C 1
ATOM 652 O O . ASP A 1 87 ? 10.103 32.435 -20.877 1.00 33.28 87 ASP A O 1
ATOM 656 N N . GLU A 1 88 ? 8.952 33.994 -22.012 1.00 45.59 88 GLU A N 1
ATOM 657 C CA . GLU A 1 88 ? 8.827 33.250 -23.258 1.00 45.59 88 GLU A CA 1
ATOM 658 C C . GLU A 1 88 ? 10.147 33.393 -24.029 1.00 45.59 88 GLU A C 1
ATOM 660 O O . GLU A 1 88 ? 10.243 34.163 -24.979 1.00 45.59 88 GLU A O 1
ATOM 665 N N . GLU A 1 89 ? 11.183 32.655 -23.619 1.00 37.31 89 GLU A N 1
ATOM 666 C CA . GLU A 1 89 ? 12.318 32.392 -24.503 1.00 37.31 89 GLU A CA 1
ATOM 667 C C . GLU A 1 89 ? 11.926 31.272 -25.473 1.00 37.31 89 GLU A C 1
ATOM 669 O O . GLU A 1 89 ? 11.917 30.076 -25.163 1.00 37.31 89 GLU A O 1
ATOM 674 N N . GLU A 1 90 ? 11.539 31.714 -26.662 1.00 39.91 90 GLU A N 1
ATOM 675 C CA . GLU A 1 90 ? 11.392 30.941 -27.885 1.00 39.91 90 GLU A CA 1
ATOM 676 C C . GLU A 1 90 ? 12.739 30.267 -28.211 1.00 39.91 90 GLU A C 1
ATOM 678 O O . GLU A 1 90 ? 13.632 30.850 -28.818 1.00 39.91 90 GLU A O 1
ATOM 683 N N . LEU A 1 91 ? 12.924 29.033 -27.731 1.00 36.09 91 LEU A N 1
ATOM 684 C CA . LEU A 1 91 ? 14.075 28.203 -28.078 1.00 36.09 91 LEU A CA 1
ATOM 685 C C . LEU A 1 91 ? 13.882 27.656 -29.495 1.00 36.09 91 LEU A C 1
ATOM 687 O O . LEU A 1 91 ? 13.255 26.614 -29.696 1.00 36.09 91 LEU A O 1
ATOM 691 N N . GLU A 1 92 ? 14.428 28.372 -30.473 1.00 37.78 92 GLU A N 1
ATOM 692 C CA . GLU A 1 92 ? 14.683 27.844 -31.809 1.00 37.78 92 GLU A CA 1
ATOM 693 C C . GLU A 1 92 ? 15.652 26.651 -31.690 1.00 37.78 92 GLU A C 1
ATOM 695 O O . GLU A 1 92 ? 16.832 26.800 -31.371 1.00 37.78 92 GLU A O 1
ATOM 700 N N . GLU A 1 93 ? 15.142 25.433 -31.901 1.00 40.00 93 GLU A N 1
ATOM 701 C CA . GLU A 1 93 ? 15.978 24.249 -32.112 1.00 40.00 93 GLU A CA 1
ATOM 702 C C . GLU A 1 93 ? 16.676 24.393 -33.475 1.00 40.00 93 GLU A C 1
ATOM 704 O O . GLU A 1 93 ? 16.137 23.998 -34.509 1.00 40.00 93 GLU A O 1
ATOM 709 N N . GLU A 1 94 ? 17.872 24.986 -33.486 1.00 37.31 94 GLU A N 1
ATOM 710 C CA . GLU A 1 94 ? 18.764 24.926 -34.642 1.00 37.31 94 GLU A CA 1
ATOM 711 C C . GLU A 1 94 ? 19.218 23.475 -34.873 1.00 37.31 94 GLU A C 1
ATOM 713 O O . GLU A 1 94 ? 19.860 22.836 -34.032 1.00 37.31 94 GLU A O 1
ATOM 718 N N . ASP A 1 95 ? 18.861 22.958 -36.048 1.00 35.03 95 ASP A N 1
ATOM 719 C CA . ASP A 1 95 ? 19.290 21.675 -36.595 1.00 35.03 95 ASP A CA 1
ATOM 720 C C . ASP A 1 95 ? 20.826 21.663 -36.723 1.00 35.03 95 ASP A C 1
ATOM 722 O O . ASP A 1 95 ? 21.417 22.319 -37.585 1.00 35.03 95 ASP A O 1
ATOM 726 N N . ALA A 1 96 ? 21.499 20.930 -35.835 1.00 40.66 96 ALA A N 1
ATOM 727 C CA . ALA A 1 96 ? 22.946 20.758 -35.868 1.00 40.66 96 ALA A CA 1
ATOM 728 C C . ALA A 1 96 ? 23.342 19.774 -36.984 1.00 40.66 96 ALA A C 1
ATOM 730 O O . ALA A 1 96 ? 23.558 18.580 -36.749 1.00 40.66 96 ALA A O 1
ATOM 731 N N . GLU A 1 97 ? 23.456 20.291 -38.205 1.00 38.78 97 GLU A N 1
ATOM 732 C CA . GLU A 1 97 ? 24.111 19.610 -39.320 1.00 38.78 97 GLU A CA 1
ATOM 733 C C . GLU A 1 97 ? 25.622 19.515 -39.059 1.00 38.78 97 GLU A C 1
ATOM 735 O O . GLU A 1 97 ? 26.330 20.505 -38.866 1.00 38.78 97 GLU A O 1
ATOM 740 N N . ALA A 1 98 ? 26.131 18.285 -39.039 1.00 40.44 98 ALA A N 1
ATOM 741 C CA . ALA A 1 98 ? 27.541 17.993 -38.833 1.00 40.44 98 ALA A CA 1
ATOM 742 C C . ALA A 1 98 ? 28.357 18.362 -40.085 1.00 40.44 98 ALA A C 1
ATOM 744 O O . ALA A 1 98 ? 28.581 17.529 -40.965 1.00 40.44 98 ALA A O 1
ATOM 745 N N . ALA A 1 99 ? 28.831 19.607 -40.149 1.00 37.88 99 ALA A N 1
ATOM 746 C CA . ALA A 1 99 ? 29.830 20.049 -41.114 1.00 37.88 99 ALA A CA 1
ATOM 747 C C . ALA A 1 99 ? 31.227 19.570 -40.682 1.00 37.88 99 ALA A C 1
ATOM 749 O O . ALA A 1 99 ? 31.848 20.119 -39.774 1.00 37.88 99 ALA A O 1
ATOM 750 N N . GLY A 1 100 ? 31.718 18.514 -41.327 1.00 47.19 100 GLY A N 1
ATOM 751 C CA . GLY A 1 100 ? 33.124 18.125 -41.284 1.00 47.19 100 GLY A CA 1
ATOM 752 C C . GLY A 1 100 ? 33.823 18.577 -42.560 1.00 47.19 100 GLY A C 1
ATOM 753 O O . GLY A 1 100 ? 33.601 17.975 -43.606 1.00 47.19 100 GLY A O 1
ATOM 754 N N . GLY A 1 101 ? 34.664 19.607 -42.465 1.00 39.00 101 GLY A N 1
ATOM 755 C CA . GLY A 1 101 ? 35.564 20.011 -43.544 1.00 39.00 101 GLY A CA 1
ATOM 756 C C . GLY A 1 101 ? 36.068 21.443 -43.402 1.00 39.00 101 GLY A C 1
ATOM 757 O O . GLY A 1 101 ? 35.313 22.374 -43.650 1.00 39.00 101 GLY A O 1
ATOM 758 N N . ASP A 1 102 ? 37.321 21.598 -42.972 1.00 32.88 102 ASP A N 1
ATOM 759 C CA . ASP A 1 102 ? 38.415 22.243 -43.724 1.00 32.88 102 ASP A CA 1
ATOM 760 C C . ASP A 1 102 ? 39.538 22.581 -42.728 1.00 32.88 102 ASP A C 1
ATOM 762 O O . ASP A 1 102 ? 39.408 23.487 -41.905 1.00 32.88 102 ASP A O 1
ATOM 766 N N . ASP A 1 103 ? 40.611 21.784 -42.740 1.00 37.16 103 ASP A N 1
ATOM 767 C CA . ASP A 1 103 ? 41.815 22.054 -41.952 1.00 37.16 103 ASP A CA 1
ATOM 768 C C . ASP A 1 103 ? 42.815 22.774 -42.855 1.00 37.16 103 ASP A C 1
ATOM 770 O O . ASP A 1 103 ? 43.368 22.223 -43.809 1.00 37.16 103 ASP A O 1
ATOM 774 N N . GLN A 1 104 ? 42.991 24.055 -42.564 1.00 40.09 104 GLN A N 1
ATOM 775 C CA . GLN A 1 104 ? 43.824 24.975 -43.309 1.00 40.09 104 GLN A CA 1
ATOM 776 C C . GLN A 1 104 ? 45.276 24.809 -42.843 1.00 40.09 104 GLN A C 1
ATOM 778 O O . GLN A 1 104 ? 45.686 25.389 -41.838 1.00 40.09 104 GLN A O 1
ATOM 783 N N . GLN A 1 105 ? 46.087 24.044 -43.582 1.00 37.12 105 GLN A N 1
ATOM 784 C CA . GLN A 1 105 ? 47.544 24.097 -43.432 1.00 37.12 105 GLN A CA 1
ATOM 785 C C . GLN A 1 105 ? 48.172 25.057 -44.440 1.00 37.12 105 GLN A C 1
ATOM 787 O O . GLN A 1 105 ? 48.229 24.833 -45.645 1.00 37.12 105 GLN A O 1
ATOM 792 N N . SER A 1 106 ? 48.666 26.152 -43.870 1.00 38.09 106 SER A N 1
ATOM 793 C CA . SER A 1 106 ? 49.583 27.116 -44.462 1.00 38.09 106 SER A CA 1
ATOM 794 C C . SER A 1 106 ? 50.896 26.442 -44.877 1.00 38.09 106 SER A C 1
ATOM 796 O O . SER A 1 106 ? 51.533 25.809 -44.034 1.00 38.09 106 SER A O 1
ATOM 798 N N . ALA A 1 107 ? 51.374 26.694 -46.097 1.00 37.28 107 ALA A N 1
ATOM 799 C CA . ALA A 1 107 ? 52.806 26.690 -46.395 1.00 37.28 107 ALA A CA 1
ATOM 800 C C . ALA A 1 107 ? 53.124 27.505 -47.661 1.00 37.28 107 ALA A C 1
ATOM 802 O O . ALA A 1 107 ? 52.710 27.158 -48.761 1.00 37.28 107 ALA A O 1
ATOM 803 N N . GLY A 1 108 ? 53.853 28.605 -47.448 1.00 33.22 108 GLY A N 1
ATOM 804 C CA . GLY A 1 108 ? 54.963 29.094 -48.272 1.00 33.22 108 GLY A CA 1
ATOM 805 C C . GLY A 1 108 ? 54.814 29.105 -49.792 1.00 33.22 108 GLY A C 1
ATOM 806 O O . GLY A 1 108 ? 55.059 28.109 -50.463 1.00 33.22 108 GLY A O 1
ATOM 807 N N . LYS A 1 109 ? 54.575 30.300 -50.339 1.00 41.41 109 LYS A N 1
ATOM 808 C CA . LYS A 1 109 ? 55.087 30.664 -51.661 1.00 41.41 109 LYS A CA 1
ATOM 809 C C . LYS A 1 109 ? 56.599 30.854 -51.547 1.00 41.41 109 LYS A C 1
ATOM 811 O O . LYS A 1 109 ? 57.016 31.878 -51.019 1.00 41.41 109 LYS A O 1
ATOM 816 N N . ASP A 1 110 ? 57.371 29.915 -52.073 1.00 34.78 110 ASP A N 1
ATOM 817 C CA . ASP A 1 110 ? 58.756 30.150 -52.473 1.00 34.78 110 ASP A CA 1
ATOM 818 C C . ASP A 1 110 ? 58.869 29.799 -53.959 1.00 34.78 110 ASP A C 1
ATOM 820 O O . ASP A 1 110 ? 58.775 28.637 -54.355 1.00 34.78 110 ASP A O 1
ATOM 824 N N . GLU A 1 111 ? 59.010 30.830 -54.790 1.00 44.53 111 GLU A N 1
ATOM 825 C CA . GLU A 1 111 ? 59.484 30.681 -56.163 1.00 44.53 111 GLU A CA 1
ATOM 826 C C . GLU A 1 111 ? 61.000 30.457 -56.149 1.00 44.53 111 GLU A C 1
ATOM 828 O O . GLU A 1 111 ? 61.722 31.258 -55.550 1.00 44.53 111 GLU A O 1
ATOM 833 N N . PRO A 1 112 ? 61.524 29.448 -56.858 1.00 40.62 112 PRO A N 1
ATOM 834 C CA . PRO A 1 112 ? 62.875 29.513 -57.369 1.00 40.62 112 PRO A CA 1
ATOM 835 C C . PRO A 1 112 ? 62.841 30.017 -58.812 1.00 40.62 112 PRO A C 1
ATOM 837 O O . PRO A 1 112 ? 62.289 29.383 -59.713 1.00 40.62 112 PRO A O 1
ATOM 840 N N . GLU A 1 113 ? 63.469 31.174 -58.995 1.00 38.50 113 GLU A N 1
ATOM 841 C CA . GLU A 1 113 ? 63.830 31.726 -60.289 1.00 38.50 113 GLU A CA 1
ATOM 842 C C . GLU A 1 113 ? 64.661 30.736 -61.115 1.00 38.50 113 GLU A C 1
ATOM 844 O O . GLU A 1 113 ? 65.534 30.012 -60.625 1.00 38.50 113 GLU A O 1
ATOM 849 N N . GLU A 1 114 ? 64.376 30.751 -62.410 1.00 37.72 114 GLU A N 1
ATOM 850 C CA . GLU A 1 114 ? 65.058 30.022 -63.463 1.00 37.72 114 GLU A CA 1
ATOM 851 C C . GLU A 1 114 ? 66.498 30.547 -63.634 1.00 37.72 114 GLU A C 1
ATOM 853 O O . GLU A 1 114 ? 66.734 31.623 -64.182 1.00 37.72 114 GLU A O 1
ATOM 858 N N . ALA A 1 115 ? 67.487 29.769 -63.191 1.00 37.31 115 ALA A N 1
ATOM 859 C CA . ALA A 1 115 ? 68.882 29.955 -63.577 1.00 37.31 115 ALA A CA 1
ATOM 860 C C . ALA A 1 115 ? 69.229 28.953 -64.684 1.00 37.31 115 ALA A C 1
ATOM 862 O O . ALA A 1 115 ? 69.436 27.764 -64.439 1.00 37.31 115 ALA A O 1
ATOM 863 N N . GLY A 1 116 ? 69.286 29.442 -65.921 1.00 43.94 116 GLY A N 1
ATOM 864 C CA . GLY A 1 116 ? 69.720 28.650 -67.062 1.00 43.94 116 GLY A CA 1
ATOM 865 C C . GLY A 1 116 ? 71.185 28.235 -66.947 1.00 43.94 116 GLY A C 1
ATOM 866 O O . GLY A 1 116 ? 72.056 29.096 -66.862 1.00 43.94 116 GLY A O 1
ATOM 867 N N . ILE A 1 117 ? 71.459 26.930 -67.050 1.00 37.47 117 ILE A N 1
ATOM 868 C CA . ILE A 1 117 ? 72.707 26.407 -67.617 1.00 37.47 117 ILE A CA 1
ATOM 869 C C . ILE A 1 117 ? 72.392 25.193 -68.496 1.00 37.47 117 ILE A C 1
ATOM 871 O O . ILE A 1 117 ? 71.784 24.205 -68.099 1.00 37.47 117 ILE A O 1
ATOM 875 N N . THR A 1 118 ? 72.850 25.336 -69.730 1.00 41.75 118 THR A N 1
ATOM 876 C CA . THR A 1 118 ? 72.901 24.404 -70.849 1.00 41.75 118 THR A CA 1
ATOM 877 C C . THR A 1 118 ? 73.613 23.087 -70.529 1.00 41.75 118 THR A C 1
ATOM 879 O O . THR A 1 118 ? 74.741 23.120 -70.049 1.00 41.75 118 THR A O 1
ATOM 882 N N . GLN A 1 119 ? 73.049 21.953 -70.940 1.00 38.72 119 GLN A N 1
ATOM 883 C CA . GLN A 1 119 ? 73.602 21.051 -71.965 1.00 38.72 119 GLN A CA 1
ATOM 884 C C . GLN A 1 119 ? 72.890 19.702 -71.913 1.00 38.72 119 GLN A C 1
ATOM 886 O O . GLN A 1 119 ? 72.525 19.192 -70.860 1.00 38.72 119 GLN A O 1
ATOM 891 N N . ALA A 1 120 ? 72.692 19.166 -73.110 1.00 47.62 120 ALA A N 1
ATOM 892 C CA . ALA A 1 120 ? 72.143 17.859 -73.384 1.00 47.62 120 ALA A CA 1
ATOM 893 C C . ALA A 1 120 ? 72.835 16.749 -72.579 1.00 47.62 120 ALA A C 1
ATOM 895 O O . ALA A 1 120 ? 74.060 16.679 -72.567 1.00 47.62 120 ALA A O 1
ATOM 896 N N . ASP A 1 121 ? 72.053 15.802 -72.062 1.00 38.84 121 ASP A N 1
ATOM 897 C CA . ASP A 1 121 ? 72.374 14.410 -72.357 1.00 38.84 121 ASP A CA 1
ATOM 898 C C . ASP A 1 121 ? 71.105 13.553 -72.426 1.00 38.84 121 ASP A C 1
ATOM 900 O O . ASP A 1 121 ? 70.354 13.347 -71.472 1.00 38.84 121 ASP A O 1
ATOM 904 N N . ASP A 1 122 ? 70.865 13.090 -73.641 1.00 49.22 122 ASP A N 1
ATOM 905 C CA . ASP A 1 122 ? 69.637 12.508 -74.155 1.00 49.22 122 ASP A CA 1
ATOM 906 C C . ASP A 1 122 ? 69.651 10.989 -73.922 1.00 49.22 122 ASP A C 1
ATOM 908 O O . ASP A 1 122 ? 69.671 10.179 -74.853 1.00 49.22 122 ASP A O 1
ATOM 912 N N . ARG A 1 123 ? 69.773 10.572 -72.652 1.00 52.78 123 ARG A N 1
ATOM 913 C CA . ARG A 1 123 ? 69.951 9.148 -72.305 1.00 52.78 123 ARG A CA 1
ATOM 914 C C . ARG A 1 123 ? 69.209 8.679 -71.056 1.00 52.78 123 ARG A C 1
ATOM 916 O O . ARG A 1 123 ? 69.769 7.900 -70.305 1.00 52.78 123 ARG A O 1
ATOM 923 N N . HIS A 1 124 ? 67.946 9.056 -70.844 1.00 49.94 124 HIS A N 1
ATOM 924 C CA . HIS A 1 124 ? 67.062 8.291 -69.934 1.00 49.94 124 HIS A CA 1
ATOM 925 C C . HIS A 1 124 ? 65.548 8.382 -70.241 1.00 49.94 124 HIS A C 1
ATOM 927 O O . HIS A 1 124 ? 64.720 8.002 -69.415 1.00 49.94 124 HIS A O 1
ATOM 933 N N . ALA A 1 125 ? 65.154 8.761 -71.463 1.00 48.78 125 ALA A N 1
ATOM 934 C CA . ALA A 1 125 ? 63.742 8.875 -71.871 1.00 48.78 125 ALA A CA 1
ATOM 935 C C . ALA A 1 125 ? 62.950 7.544 -71.873 1.00 48.78 125 ALA A C 1
ATOM 937 O O . ALA A 1 125 ? 61.725 7.546 -71.941 1.00 48.78 125 ALA A O 1
ATOM 938 N N . LYS A 1 126 ? 63.622 6.387 -71.769 1.00 48.38 126 LYS A N 1
ATOM 939 C CA . LYS A 1 126 ? 62.961 5.069 -71.695 1.00 48.38 126 LYS A CA 1
ATOM 940 C C . LYS A 1 126 ? 62.550 4.642 -70.280 1.00 48.38 126 LYS A C 1
ATOM 942 O O . LYS A 1 126 ? 61.793 3.688 -70.159 1.00 48.38 126 LYS A O 1
ATOM 947 N N . GLY A 1 127 ? 63.025 5.325 -69.233 1.00 53.19 127 GLY A N 1
ATOM 948 C CA . GLY A 1 127 ? 62.641 5.038 -67.843 1.00 53.19 127 GLY A CA 1
ATOM 949 C C . GLY A 1 127 ? 61.405 5.815 -67.378 1.00 53.19 127 GLY A C 1
ATOM 950 O O . GLY A 1 127 ? 60.583 5.276 -66.651 1.00 53.19 127 GLY A O 1
ATOM 951 N N . GLN A 1 128 ? 61.229 7.059 -67.836 1.00 54.66 128 GLN A N 1
ATOM 952 C CA . GLN A 1 128 ? 60.177 7.965 -67.346 1.00 54.66 128 GLN A CA 1
ATOM 953 C C . GLN A 1 128 ? 58.751 7.548 -67.730 1.00 54.66 128 GLN A C 1
ATOM 955 O O . GLN A 1 128 ? 57.843 7.705 -66.923 1.00 54.66 128 GLN A O 1
ATOM 960 N N . ALA A 1 129 ? 58.545 6.974 -68.920 1.00 60.41 129 ALA A N 1
ATOM 961 C CA . ALA A 1 129 ? 57.217 6.531 -69.353 1.00 60.41 129 ALA A CA 1
ATOM 962 C C . ALA A 1 129 ? 56.657 5.386 -68.485 1.00 60.41 129 ALA A C 1
ATOM 964 O O . ALA A 1 129 ? 55.454 5.332 -68.248 1.00 60.41 129 ALA A O 1
ATOM 965 N N . GLY A 1 130 ? 57.530 4.506 -67.976 1.00 67.75 130 GLY A N 1
ATOM 966 C CA . GLY A 1 130 ? 57.144 3.440 -67.047 1.00 67.75 130 GLY A CA 1
ATOM 967 C C . GLY A 1 130 ? 56.727 3.988 -65.682 1.00 67.75 130 GLY A C 1
ATOM 968 O O . GLY A 1 130 ? 55.674 3.617 -65.178 1.00 67.75 130 GLY A O 1
ATOM 969 N N . TYR A 1 131 ? 57.489 4.943 -65.135 1.00 69.25 131 TYR A N 1
ATOM 970 C CA . TYR A 1 131 ? 57.175 5.577 -63.847 1.00 69.25 131 TYR A CA 1
ATOM 971 C C . TYR A 1 131 ? 55.862 6.369 -63.862 1.00 69.25 131 TYR A C 1
ATOM 973 O O . TYR A 1 131 ? 55.106 6.301 -62.899 1.00 69.25 131 TYR A O 1
ATOM 981 N N . VAL A 1 132 ? 55.563 7.096 -64.943 1.00 76.44 132 VAL A N 1
ATOM 982 C CA . VAL A 1 132 ? 54.287 7.826 -65.075 1.00 76.44 132 VAL A CA 1
ATOM 983 C C . VAL A 1 132 ? 53.111 6.849 -65.138 1.00 76.44 132 VAL A C 1
ATOM 985 O O . VAL A 1 132 ? 52.103 7.044 -64.467 1.00 76.44 132 VAL A O 1
ATOM 988 N N . GLN A 1 133 ? 53.260 5.747 -65.876 1.00 79.44 133 GLN A N 1
ATOM 989 C CA . GLN A 1 133 ? 52.227 4.718 -65.968 1.00 79.44 133 GLN A CA 1
ATOM 990 C C . GLN A 1 133 ? 52.016 3.975 -64.636 1.00 79.44 133 GLN A C 1
ATOM 992 O O . GLN A 1 133 ? 50.889 3.621 -64.293 1.00 79.44 133 GLN A O 1
ATOM 997 N N . GLU A 1 134 ? 53.081 3.747 -63.868 1.00 80.81 134 GLU A N 1
ATOM 998 C CA . GLU A 1 134 ? 52.998 3.199 -62.511 1.00 80.81 134 GLU A CA 1
ATOM 999 C C . GLU A 1 134 ? 52.318 4.171 -61.540 1.00 80.81 134 GLU A C 1
ATOM 1001 O O . GLU A 1 134 ? 51.483 3.735 -60.749 1.00 80.81 134 GLU A O 1
ATOM 1006 N N . MET A 1 135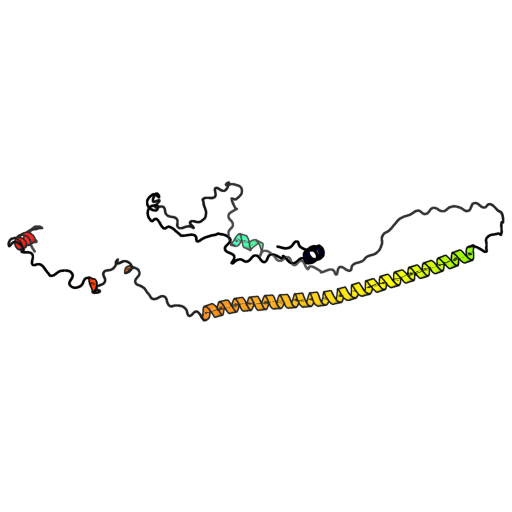 ? 52.605 5.472 -61.643 1.00 81.88 135 MET A N 1
ATOM 1007 C CA . MET A 1 135 ? 51.973 6.520 -60.836 1.00 81.88 135 MET A CA 1
ATOM 1008 C C . MET A 1 135 ? 50.461 6.601 -61.100 1.00 81.88 135 MET A C 1
ATOM 1010 O O . MET A 1 135 ? 49.680 6.522 -60.156 1.00 81.88 135 MET A O 1
ATOM 1014 N N . GLU A 1 136 ? 50.035 6.608 -62.368 1.00 84.62 136 GLU A N 1
ATOM 1015 C CA . GLU A 1 136 ? 48.608 6.571 -62.733 1.00 84.62 136 GLU A CA 1
ATOM 1016 C C . GLU A 1 136 ? 47.900 5.301 -62.238 1.00 84.62 136 GLU A C 1
ATOM 1018 O O . GLU A 1 136 ? 46.735 5.324 -61.836 1.00 84.62 136 GLU A O 1
ATOM 1023 N N . ASN A 1 137 ? 48.576 4.151 -62.296 1.00 87.94 137 ASN A N 1
ATOM 1024 C CA . ASN A 1 137 ? 48.005 2.900 -61.804 1.00 87.94 137 ASN A CA 1
ATOM 1025 C C . ASN A 1 137 ? 47.864 2.906 -60.279 1.00 87.94 137 ASN A C 1
ATOM 1027 O O . ASN A 1 137 ? 46.899 2.339 -59.763 1.00 87.94 137 ASN A O 1
ATOM 1031 N N . LEU A 1 138 ? 48.797 3.542 -59.570 1.00 87.81 138 LEU A N 1
ATOM 1032 C CA . LEU A 1 138 ? 48.761 3.674 -58.119 1.00 87.81 138 LEU A CA 1
ATOM 1033 C C . LEU A 1 138 ? 47.652 4.638 -57.670 1.00 87.81 138 LEU A C 1
ATOM 1035 O O . LEU A 1 138 ? 46.932 4.319 -56.728 1.00 87.81 138 LEU A O 1
ATOM 1039 N N . GLU A 1 139 ? 47.446 5.744 -58.390 1.00 88.31 139 GLU A N 1
ATOM 1040 C CA . GLU A 1 139 ? 46.316 6.663 -58.180 1.00 88.31 139 GLU A CA 1
ATOM 1041 C C . GLU A 1 139 ? 44.973 5.950 -58.376 1.00 88.31 139 GLU A C 1
ATOM 1043 O O . GLU A 1 139 ? 44.124 5.972 -57.488 1.00 88.31 139 GLU A O 1
ATOM 1048 N N . ARG A 1 140 ? 44.809 5.185 -59.466 1.00 89.88 140 ARG A N 1
ATOM 1049 C CA . ARG A 1 140 ? 43.587 4.387 -59.692 1.00 89.88 140 ARG A CA 1
ATOM 1050 C C . ARG A 1 140 ? 43.342 3.349 -58.598 1.00 89.88 140 ARG A C 1
ATOM 1052 O O . ARG A 1 140 ? 42.192 3.061 -58.272 1.00 89.88 140 ARG A O 1
ATOM 1059 N N . GLN A 1 141 ? 44.401 2.740 -58.065 1.00 89.19 141 GLN A N 1
ATOM 1060 C CA . GLN A 1 141 ? 44.284 1.798 -56.950 1.00 89.19 141 GLN A CA 1
ATOM 1061 C C . GLN A 1 141 ? 43.878 2.509 -55.660 1.00 89.19 141 GLN A C 1
ATOM 1063 O O . GLN A 1 141 ? 43.041 1.985 -54.928 1.00 89.19 141 GLN A O 1
ATOM 1068 N N . TYR A 1 142 ? 44.429 3.692 -55.399 1.00 89.38 142 TYR A N 1
ATOM 1069 C CA . TYR A 1 142 ? 44.071 4.506 -54.245 1.00 89.38 142 TYR A CA 1
ATOM 1070 C C . TYR A 1 142 ? 42.605 4.954 -54.308 1.00 89.38 142 TYR A C 1
ATOM 1072 O O . TYR A 1 142 ? 41.860 4.706 -53.361 1.00 89.38 142 TYR A O 1
ATOM 1080 N N . ASP A 1 143 ? 42.155 5.470 -55.453 1.00 92.75 143 ASP A N 1
ATOM 1081 C CA . ASP A 1 143 ? 40.756 5.853 -55.681 1.00 92.75 143 ASP A CA 1
ATOM 1082 C C . ASP A 1 143 ? 39.808 4.653 -55.541 1.00 92.75 143 ASP A C 1
ATOM 1084 O O . ASP A 1 143 ? 38.723 4.756 -54.965 1.00 92.75 143 ASP A O 1
ATOM 1088 N N . ALA A 1 144 ? 40.222 3.477 -56.025 1.00 92.94 144 ALA A N 1
ATOM 1089 C CA . ALA A 1 144 ? 39.441 2.253 -55.879 1.00 92.94 144 ALA A CA 1
ATOM 1090 C C . ALA A 1 144 ? 39.315 1.814 -54.411 1.00 92.94 144 ALA A C 1
ATOM 1092 O O . ALA A 1 144 ? 38.242 1.373 -53.997 1.00 92.94 144 ALA A O 1
ATOM 1093 N N . VAL A 1 145 ? 40.383 1.939 -53.617 1.00 91.69 145 VAL A N 1
ATOM 1094 C CA . VAL A 1 145 ? 40.356 1.642 -52.176 1.00 91.69 145 VAL A CA 1
ATOM 1095 C C . VAL A 1 145 ? 39.485 2.658 -51.435 1.00 91.69 145 VAL A C 1
ATOM 1097 O O . VAL A 1 145 ? 38.619 2.250 -50.661 1.00 91.69 145 VAL A O 1
ATOM 1100 N N . GLN A 1 146 ? 39.612 3.951 -51.743 1.00 91.62 146 GLN A N 1
ATOM 1101 C CA . GLN A 1 146 ? 38.770 4.994 -51.153 1.00 91.62 146 GLN A CA 1
ATOM 1102 C C . GLN A 1 146 ? 37.284 4.788 -51.466 1.00 91.62 146 GLN A C 1
ATOM 1104 O O . GLN A 1 146 ? 36.454 4.860 -50.563 1.00 91.62 146 GLN A O 1
ATOM 1109 N N . ALA A 1 147 ? 36.931 4.435 -52.704 1.00 93.44 147 ALA A N 1
ATOM 1110 C CA . ALA A 1 147 ? 35.545 4.148 -53.072 1.00 93.44 147 ALA A CA 1
ATOM 1111 C C . ALA A 1 147 ? 34.971 2.937 -52.311 1.00 93.44 147 ALA A C 1
ATOM 1113 O O . ALA A 1 147 ? 33.786 2.914 -51.955 1.00 93.44 147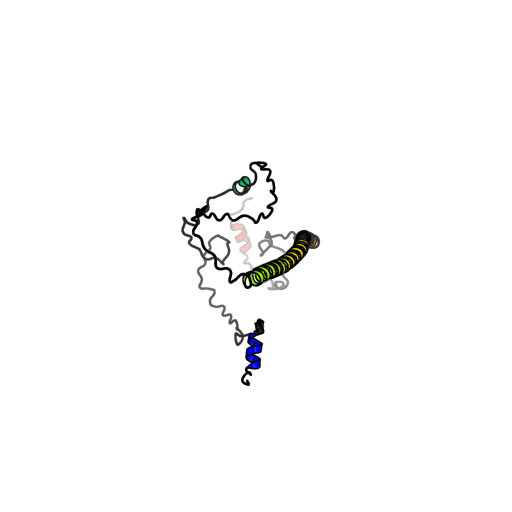 ALA A O 1
ATOM 1114 N N . VAL A 1 148 ? 35.798 1.920 -52.039 1.00 93.75 148 VAL A N 1
ATOM 1115 C CA . VAL A 1 148 ? 35.407 0.766 -51.213 1.00 93.75 148 VAL A CA 1
ATOM 1116 C C . VAL A 1 148 ? 35.181 1.190 -49.761 1.00 93.75 148 VAL A C 1
ATOM 1118 O O . VAL A 1 148 ? 34.163 0.799 -49.175 1.00 93.75 148 VAL A O 1
ATOM 1121 N N . ASP A 1 149 ? 36.068 2.012 -49.203 1.00 92.62 149 ASP A N 1
ATOM 1122 C CA . ASP A 1 149 ? 35.956 2.533 -47.839 1.00 92.62 149 ASP A CA 1
ATOM 1123 C C . ASP A 1 149 ? 34.716 3.426 -47.678 1.00 92.62 149 ASP A C 1
ATOM 1125 O O . ASP A 1 149 ? 33.932 3.254 -46.739 1.00 92.62 149 ASP A O 1
ATOM 1129 N N . GLU A 1 150 ? 34.445 4.309 -48.638 1.00 93.38 150 GLU A N 1
ATOM 1130 C CA . GLU A 1 150 ? 33.244 5.147 -48.667 1.00 93.38 150 GLU A CA 1
ATOM 1131 C C . GLU A 1 150 ? 31.962 4.316 -48.771 1.00 93.38 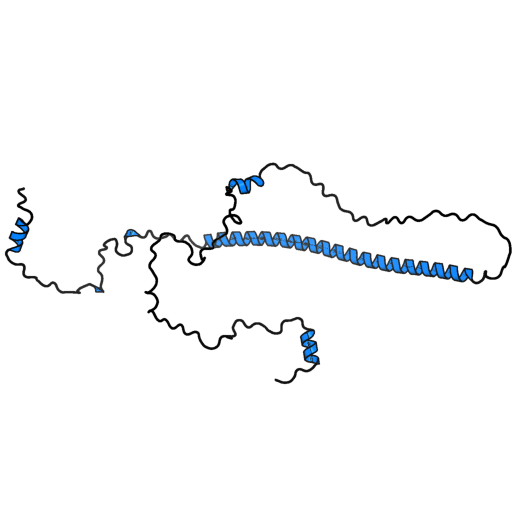150 GLU A C 1
ATOM 1133 O O . GLU A 1 150 ? 31.001 4.539 -48.023 1.00 93.38 150 GLU A O 1
ATOM 1138 N N . ALA A 1 151 ? 31.943 3.301 -49.640 1.00 92.69 151 ALA A N 1
ATOM 1139 C CA . ALA A 1 151 ? 30.812 2.385 -49.757 1.00 92.69 151 ALA A CA 1
ATOM 1140 C C . ALA A 1 151 ? 30.602 1.565 -48.471 1.00 92.69 151 ALA A C 1
ATOM 1142 O O . ALA A 1 151 ? 29.461 1.251 -48.102 1.00 92.69 151 ALA A O 1
ATOM 1143 N N . MET A 1 152 ? 31.681 1.218 -47.766 1.00 92.31 152 MET A N 1
ATOM 1144 C CA . MET A 1 152 ? 31.623 0.550 -46.468 1.00 92.31 152 MET A CA 1
ATOM 1145 C C . MET A 1 152 ? 31.057 1.482 -45.386 1.00 92.31 152 MET A C 1
ATOM 1147 O O . MET A 1 152 ? 30.135 1.085 -44.663 1.00 92.31 152 MET A O 1
ATOM 1151 N N . LEU A 1 153 ? 31.512 2.736 -45.323 1.00 92.19 153 LEU A N 1
ATOM 1152 C CA . LEU A 1 153 ? 30.994 3.754 -44.402 1.00 92.19 153 LEU A CA 1
ATOM 1153 C C . LEU A 1 153 ? 29.520 4.082 -44.670 1.00 92.19 153 LEU A C 1
ATOM 1155 O O . LEU A 1 153 ? 28.736 4.198 -43.724 1.00 92.19 153 LEU A O 1
ATOM 1159 N N . ALA A 1 154 ? 29.104 4.158 -45.936 1.00 91.81 154 ALA A N 1
ATOM 1160 C CA . ALA A 1 154 ? 27.709 4.380 -46.312 1.00 91.81 154 ALA A CA 1
ATOM 1161 C C . ALA A 1 154 ? 26.789 3.260 -45.795 1.00 91.81 154 ALA A C 1
ATOM 1163 O O . ALA A 1 154 ? 25.723 3.538 -45.243 1.00 91.81 154 ALA A O 1
ATOM 1164 N N . LYS A 1 155 ? 27.218 1.993 -45.877 1.00 92.19 155 LYS A N 1
ATOM 1165 C CA . LYS A 1 155 ? 26.466 0.852 -45.317 1.00 92.19 155 LYS A CA 1
ATOM 1166 C C . LYS A 1 155 ? 26.364 0.921 -43.791 1.00 92.19 155 LYS A C 1
ATOM 1168 O O . LYS A 1 155 ? 25.300 0.637 -43.237 1.00 92.19 155 LYS A O 1
ATOM 1173 N N . VAL A 1 156 ? 27.439 1.320 -43.105 1.00 93.75 156 VAL A N 1
ATOM 1174 C CA . VAL A 1 156 ? 27.432 1.514 -41.643 1.00 93.75 156 VAL A CA 1
ATOM 1175 C C . VAL A 1 156 ? 26.482 2.650 -41.250 1.00 93.75 156 VAL A C 1
ATOM 1177 O O . VAL A 1 156 ? 25.687 2.484 -40.321 1.00 93.75 156 VAL A O 1
ATOM 1180 N N . ARG A 1 157 ? 26.488 3.766 -41.991 1.00 92.38 157 ARG A N 1
ATOM 1181 C CA . ARG A 1 157 ? 25.565 4.897 -41.788 1.00 92.38 157 ARG A CA 1
ATOM 1182 C C . ARG A 1 157 ? 24.104 4.491 -41.999 1.00 92.38 157 ARG A C 1
ATOM 1184 O O . ARG A 1 157 ? 23.288 4.720 -41.105 1.00 92.38 157 ARG A O 1
ATOM 1191 N N . GLN A 1 158 ? 23.790 3.802 -43.099 1.00 90.19 158 GLN A N 1
ATOM 1192 C CA . GLN A 1 158 ? 22.435 3.308 -43.391 1.00 90.19 158 GLN A CA 1
ATOM 1193 C C . GLN A 1 158 ? 21.929 2.329 -42.321 1.00 90.19 158 GLN A C 1
ATOM 1195 O O . GLN A 1 158 ? 20.777 2.413 -41.883 1.00 90.19 158 GLN A O 1
ATOM 1200 N N . ARG A 1 159 ? 22.796 1.429 -41.834 1.00 90.31 159 ARG A N 1
ATOM 1201 C CA . ARG A 1 159 ? 22.471 0.546 -40.704 1.00 90.31 159 ARG A CA 1
ATOM 1202 C C . ARG A 1 159 ? 22.190 1.351 -39.432 1.00 90.31 159 ARG A C 1
ATOM 1204 O O . ARG A 1 159 ? 21.193 1.094 -38.759 1.00 90.31 159 ARG A O 1
ATOM 1211 N N . GLY A 1 160 ? 23.013 2.359 -39.146 1.00 92.88 160 GLY A N 1
ATOM 1212 C CA . GLY A 1 160 ? 22.825 3.261 -38.011 1.00 92.88 160 GLY A CA 1
ATOM 1213 C C . GLY A 1 160 ? 21.490 4.008 -38.057 1.00 92.88 160 GLY A C 1
ATOM 1214 O O . GLY A 1 160 ? 20.809 4.115 -37.043 1.00 92.88 160 GLY A O 1
ATOM 1215 N N . GLU A 1 161 ? 21.053 4.482 -39.222 1.00 91.56 161 GLU A N 1
ATOM 1216 C CA . GLU A 1 161 ? 19.746 5.136 -39.383 1.00 91.56 161 GLU A CA 1
ATOM 1217 C C . GLU A 1 161 ? 18.562 4.192 -39.158 1.00 91.56 161 GLU A C 1
ATOM 1219 O O . GLU A 1 161 ? 17.579 4.574 -38.509 1.00 91.56 161 GLU A O 1
ATOM 1224 N N . ALA A 1 162 ? 18.650 2.956 -39.656 1.00 90.44 162 ALA A N 1
ATOM 1225 C CA . ALA A 1 162 ? 17.631 1.938 -39.416 1.00 90.44 162 ALA A CA 1
ATOM 1226 C C . ALA A 1 162 ? 17.513 1.614 -37.918 1.00 90.44 162 ALA A C 1
ATOM 1228 O O . ALA A 1 162 ? 16.402 1.523 -37.383 1.00 90.44 162 ALA A O 1
ATOM 1229 N N . ASP A 1 163 ? 18.645 1.517 -37.223 1.00 93.50 163 ASP A N 1
ATOM 1230 C CA . ASP A 1 163 ? 18.679 1.255 -35.786 1.00 93.50 163 ASP A CA 1
ATOM 1231 C C . ASP A 1 163 ? 18.240 2.484 -34.968 1.00 93.50 163 ASP A C 1
ATOM 1233 O O . ASP A 1 163 ? 17.524 2.331 -33.976 1.00 93.50 163 ASP A O 1
ATOM 1237 N N . ARG A 1 164 ? 18.508 3.714 -35.433 1.00 93.75 164 ARG A N 1
ATOM 1238 C CA . ARG A 1 164 ? 17.944 4.948 -34.848 1.00 93.75 164 ARG A CA 1
ATOM 1239 C C . ARG A 1 164 ? 16.418 4.993 -34.949 1.00 93.75 164 ARG A C 1
ATOM 1241 O O . ARG A 1 164 ? 15.759 5.350 -33.971 1.00 93.75 164 ARG A O 1
ATOM 1248 N N . LYS A 1 165 ? 15.832 4.613 -36.093 1.00 93.88 165 LYS A N 1
ATOM 1249 C CA . LYS A 1 165 ? 14.364 4.548 -36.272 1.00 93.88 165 LYS A CA 1
ATOM 1250 C C . LYS A 1 165 ? 13.730 3.540 -35.311 1.00 93.88 165 LYS A C 1
ATOM 1252 O O . LYS A 1 165 ? 12.755 3.874 -34.636 1.00 93.88 165 LYS A O 1
ATOM 1257 N N . LYS A 1 166 ? 14.322 2.348 -35.183 1.00 95.56 166 LYS A N 1
ATOM 1258 C CA . LYS A 1 166 ? 13.893 1.340 -34.198 1.00 95.56 166 LYS A CA 1
ATOM 1259 C C . LYS A 1 166 ? 14.041 1.859 -32.768 1.00 95.56 166 LYS A C 1
ATOM 1261 O O . LYS A 1 166 ? 13.123 1.705 -31.971 1.00 95.56 166 LYS A O 1
ATOM 1266 N N . GLY A 1 167 ? 15.143 2.542 -32.461 1.00 95.50 167 GLY A N 1
ATOM 1267 C CA . GLY A 1 167 ? 15.378 3.157 -31.156 1.00 95.50 167 GLY A CA 1
ATOM 1268 C C . GLY A 1 167 ? 14.299 4.174 -30.778 1.00 95.50 167 GLY A C 1
ATOM 1269 O O . GLY A 1 167 ? 13.785 4.132 -29.662 1.00 95.50 167 GLY A O 1
ATOM 1270 N N . ARG A 1 168 ? 13.887 5.042 -31.713 1.00 96.19 168 ARG A N 1
ATOM 1271 C CA . ARG A 1 168 ? 12.764 5.975 -31.499 1.00 96.19 168 ARG A CA 1
ATOM 1272 C C . ARG A 1 168 ? 11.441 5.246 -31.249 1.00 96.19 168 ARG A C 1
ATOM 1274 O O . ARG A 1 168 ? 10.722 5.610 -30.322 1.00 96.19 168 ARG A O 1
ATOM 1281 N N . ALA A 1 169 ? 11.148 4.195 -32.015 1.00 96.56 169 ALA A N 1
ATOM 1282 C CA . ALA A 1 169 ? 9.939 3.393 -31.823 1.00 96.56 169 ALA A CA 1
ATOM 1283 C C . ALA A 1 169 ? 9.912 2.705 -30.446 1.00 96.56 169 ALA A C 1
ATOM 1285 O O . ALA A 1 169 ? 8.895 2.747 -29.759 1.00 96.56 169 ALA A O 1
ATOM 1286 N N . VAL A 1 170 ? 11.039 2.143 -29.999 1.00 97.38 170 VAL A N 1
ATOM 1287 C CA . VAL A 1 170 ? 11.165 1.516 -28.672 1.00 97.38 170 VAL A CA 1
ATOM 1288 C C . VAL A 1 170 ? 11.017 2.548 -27.551 1.00 97.38 170 VAL A C 1
ATOM 1290 O O . VAL A 1 170 ? 10.333 2.277 -26.565 1.00 97.38 170 VAL A O 1
ATOM 1293 N N . LYS A 1 171 ? 11.592 3.750 -27.704 1.00 97.00 171 LYS A N 1
ATOM 1294 C CA . LYS A 1 171 ? 11.386 4.858 -26.752 1.00 97.00 171 LYS A CA 1
ATOM 1295 C C . LYS A 1 171 ? 9.902 5.205 -26.624 1.00 97.00 171 LYS A C 1
ATOM 1297 O O . LYS A 1 171 ? 9.399 5.282 -25.510 1.00 97.00 171 LYS A O 1
ATOM 1302 N N . HIS A 1 172 ? 9.197 5.345 -27.746 1.00 97.19 172 HIS A N 1
ATOM 1303 C CA . HIS A 1 172 ? 7.763 5.638 -27.746 1.00 97.19 172 HIS A CA 1
ATOM 1304 C C . HIS A 1 172 ? 6.924 4.502 -27.137 1.00 97.19 172 HIS A C 1
ATOM 1306 O O . HIS A 1 172 ? 6.008 4.740 -26.355 1.00 97.19 172 HIS A O 1
ATOM 1312 N N . GLN A 1 173 ? 7.259 3.245 -27.433 1.00 97.81 173 GLN A N 1
ATOM 1313 C CA . GLN A 1 173 ? 6.603 2.098 -26.801 1.00 97.81 173 GLN A CA 1
ATOM 1314 C C . GLN A 1 173 ? 6.806 2.094 -25.285 1.00 97.81 173 GLN A C 1
ATOM 1316 O O . GLN A 1 173 ? 5.865 1.810 -24.546 1.00 97.81 173 GLN A O 1
ATOM 1321 N N . ARG A 1 174 ? 8.013 2.434 -24.819 1.00 97.06 174 ARG A N 1
ATOM 1322 C CA . ARG A 1 174 ? 8.326 2.516 -23.393 1.00 97.06 174 ARG A CA 1
ATOM 1323 C C . ARG A 1 174 ? 7.514 3.604 -22.696 1.00 97.06 174 ARG A C 1
ATOM 1325 O O . ARG A 1 174 ? 6.923 3.319 -21.662 1.00 97.06 174 ARG A O 1
ATOM 1332 N N . THR A 1 175 ? 7.406 4.797 -23.283 1.00 97.88 175 THR A N 1
ATOM 1333 C CA . THR A 1 175 ? 6.606 5.878 -22.686 1.00 97.88 175 THR A CA 1
ATOM 1334 C C . THR A 1 175 ? 5.127 5.513 -22.596 1.00 97.88 175 THR A C 1
ATOM 1336 O O . THR A 1 175 ? 4.504 5.772 -21.567 1.00 97.88 175 THR A O 1
ATOM 1339 N N . ILE A 1 176 ? 4.564 4.858 -23.619 1.00 97.81 176 ILE A N 1
ATOM 1340 C CA . ILE A 1 176 ? 3.187 4.344 -23.567 1.00 97.81 176 ILE A CA 1
ATOM 1341 C C . ILE A 1 176 ? 3.036 3.328 -22.433 1.00 97.81 176 ILE A C 1
ATOM 1343 O O . ILE A 1 176 ? 2.088 3.412 -21.650 1.00 97.81 176 ILE A O 1
ATOM 1347 N N . TRP A 1 177 ? 3.963 2.376 -22.334 1.00 97.94 177 TRP A N 1
ATOM 1348 C CA . TRP A 1 177 ? 3.921 1.342 -21.305 1.00 97.94 177 TRP A CA 1
ATOM 1349 C C . TRP A 1 177 ? 4.004 1.913 -19.894 1.00 97.94 177 TRP A C 1
ATOM 1351 O O . TRP A 1 177 ? 3.215 1.510 -19.040 1.00 97.94 177 TRP A O 1
ATOM 1361 N N . ASP A 1 178 ? 4.894 2.877 -19.665 1.00 97.50 178 ASP A N 1
ATOM 1362 C CA . ASP A 1 178 ? 5.033 3.551 -18.374 1.00 97.50 178 ASP A CA 1
ATOM 1363 C C . ASP A 1 178 ? 3.720 4.257 -17.997 1.00 97.50 178 ASP A C 1
ATOM 1365 O O . ASP A 1 178 ? 3.206 4.063 -16.894 1.00 97.50 178 ASP A O 1
ATOM 1369 N N . LYS A 1 179 ? 3.089 4.972 -18.942 1.00 97.19 179 LYS A N 1
ATOM 1370 C CA . LYS A 1 179 ? 1.794 5.639 -18.714 1.00 97.19 179 LYS A CA 1
ATOM 1371 C C . LYS A 1 179 ? 0.657 4.661 -18.422 1.00 97.19 179 LYS A C 1
ATOM 1373 O O . LYS A 1 179 ? -0.143 4.890 -17.515 1.00 97.19 179 LYS A O 1
ATOM 1378 N N . VAL A 1 180 ? 0.575 3.551 -19.152 1.00 97.06 180 VAL A N 1
ATOM 1379 C CA . VAL A 1 180 ? -0.446 2.518 -18.908 1.00 97.06 180 VAL A CA 1
ATOM 1380 C C . VAL A 1 180 ? -0.224 1.836 -17.557 1.00 97.06 180 VAL A C 1
ATOM 1382 O O . VAL A 1 180 ? -1.189 1.570 -16.835 1.00 97.06 180 VAL A O 1
ATOM 1385 N N . LEU A 1 181 ? 1.029 1.577 -17.183 1.00 95.88 181 LEU A N 1
ATOM 1386 C CA . LEU A 1 181 ? 1.373 0.989 -15.893 1.00 95.88 181 LEU A CA 1
ATOM 1387 C C . LEU A 1 181 ? 1.039 1.940 -14.735 1.00 95.88 181 LEU A C 1
ATOM 1389 O O . LEU A 1 181 ? 0.444 1.493 -13.753 1.00 95.88 181 LEU A O 1
ATOM 1393 N N . GLU A 1 182 ? 1.343 3.236 -14.868 1.00 95.25 182 GLU A N 1
ATOM 1394 C CA . GLU A 1 182 ? 0.929 4.286 -13.925 1.00 95.25 182 GLU A CA 1
ATOM 1395 C C . GLU A 1 182 ? -0.592 4.250 -13.716 1.00 95.25 182 GLU A C 1
ATOM 1397 O O . GLU A 1 182 ? -1.065 4.084 -12.585 1.00 95.25 182 GLU A O 1
ATOM 1402 N N . MET A 1 183 ? -1.371 4.300 -14.803 1.00 94.19 183 MET A N 1
ATOM 1403 C CA . MET A 1 183 ? -2.835 4.237 -14.739 1.00 94.19 183 MET A CA 1
ATOM 1404 C C . MET A 1 183 ? -3.333 2.935 -14.102 1.00 94.19 183 MET A C 1
ATOM 1406 O O . MET A 1 183 ? -4.254 2.963 -13.284 1.00 94.19 183 MET A O 1
ATOM 1410 N N . ARG A 1 184 ? -2.707 1.793 -14.411 1.00 93.44 184 ARG A N 1
ATOM 1411 C CA . ARG A 1 184 ? -3.046 0.495 -13.809 1.00 93.44 184 ARG A CA 1
ATOM 1412 C C . ARG A 1 184 ? -2.790 0.482 -12.306 1.00 93.44 184 ARG A C 1
ATOM 1414 O O . ARG A 1 184 ? -3.652 0.014 -11.568 1.00 93.44 184 ARG A O 1
ATOM 1421 N N . ILE A 1 185 ? -1.642 0.976 -11.841 1.00 91.25 185 ILE A N 1
ATOM 1422 C CA . ILE A 1 185 ? -1.305 1.023 -10.409 1.00 91.25 185 ILE A CA 1
ATOM 1423 C C . ILE A 1 185 ? -2.303 1.918 -9.666 1.00 91.25 185 ILE A C 1
ATOM 1425 O O . ILE A 1 185 ? -2.813 1.532 -8.607 1.00 91.25 185 ILE A O 1
ATOM 1429 N N . LEU A 1 186 ? -2.631 3.080 -10.236 1.00 88.81 186 LEU A N 1
ATOM 1430 C CA . LEU A 1 186 ? -3.626 3.993 -9.673 1.00 88.81 186 LEU A CA 1
ATOM 1431 C C . LEU A 1 186 ? -5.012 3.334 -9.604 1.00 88.81 186 LEU A C 1
ATOM 1433 O O . LEU A 1 186 ? -5.622 3.293 -8.531 1.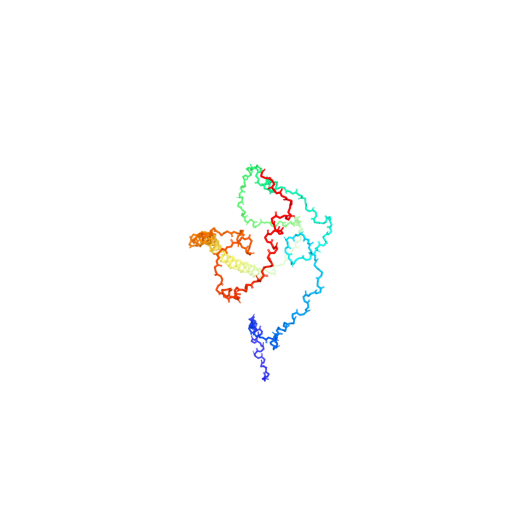00 88.81 186 LEU A O 1
ATOM 1437 N N . LEU A 1 187 ? -5.475 2.730 -10.702 1.00 88.88 187 LEU A N 1
ATOM 1438 C CA . LEU A 1 187 ? -6.757 2.021 -10.761 1.00 88.88 187 LEU A CA 1
ATOM 1439 C C . LEU A 1 187 ? -6.800 0.818 -9.818 1.00 88.88 187 LEU A C 1
ATOM 1441 O O . LEU A 1 187 ? -7.809 0.599 -9.150 1.00 88.88 187 LEU A O 1
ATOM 1445 N N . GLN A 1 188 ? -5.718 0.052 -9.703 1.00 86.62 188 GLN A N 1
ATOM 1446 C CA . GLN A 1 188 ? -5.625 -1.080 -8.783 1.00 86.62 188 GLN A CA 1
ATOM 1447 C C . GLN A 1 188 ? -5.713 -0.618 -7.326 1.00 86.62 188 GLN A C 1
ATOM 1449 O O . GLN A 1 188 ? -6.336 -1.283 -6.500 1.00 86.62 188 GLN A O 1
ATOM 1454 N N . ARG A 1 189 ? -5.146 0.545 -6.994 1.00 76.19 189 ARG A N 1
ATOM 1455 C CA . ARG A 1 189 ? -5.243 1.121 -5.648 1.00 76.19 189 ARG A CA 1
ATOM 1456 C C . ARG A 1 189 ? -6.652 1.632 -5.347 1.00 76.19 189 ARG A C 1
ATOM 1458 O O . ARG A 1 189 ? -7.159 1.384 -4.253 1.00 76.19 189 ARG A O 1
ATOM 1465 N N . CYS A 1 190 ? -7.312 2.270 -6.311 1.00 75.50 190 CYS A N 1
ATOM 1466 C CA . CYS A 1 190 ? -8.708 2.693 -6.184 1.00 75.50 190 CYS A CA 1
ATOM 1467 C C . CYS A 1 190 ? -9.659 1.496 -6.065 1.00 75.50 190 CYS A C 1
ATOM 1469 O O . CYS A 1 190 ? -10.477 1.454 -5.150 1.00 75.50 190 CYS A O 1
ATOM 1471 N N . THR A 1 191 ? -9.513 0.488 -6.923 1.00 74.56 191 THR A N 1
ATOM 1472 C CA . THR A 1 191 ? -10.343 -0.726 -6.903 1.00 74.56 191 THR A CA 1
ATOM 1473 C C . THR A 1 191 ? -10.089 -1.569 -5.657 1.00 74.56 191 THR A C 1
ATOM 1475 O O . THR A 1 191 ? -11.044 -1.953 -4.992 1.00 74.56 191 THR A O 1
ATOM 1478 N N . ALA A 1 192 ? -8.838 -1.789 -5.241 1.00 73.62 192 ALA A N 1
ATOM 1479 C CA . ALA A 1 192 ? -8.542 -2.507 -3.998 1.00 73.62 192 ALA A CA 1
ATOM 1480 C C . ALA A 1 192 ? -9.133 -1.812 -2.760 1.00 73.62 192 ALA A C 1
ATOM 1482 O O . ALA A 1 192 ? -9.556 -2.488 -1.824 1.00 73.62 192 ALA A O 1
ATOM 1483 N N . ASN A 1 193 ? -9.177 -0.477 -2.744 1.00 68.62 193 ASN A N 1
ATOM 1484 C CA . ASN A 1 193 ? -9.811 0.283 -1.665 1.00 68.62 193 ASN A CA 1
ATOM 1485 C C . ASN A 1 193 ? -11.344 0.294 -1.771 1.00 68.62 193 ASN A C 1
ATOM 1487 O O . ASN A 1 193 ? -12.008 0.296 -0.740 1.00 68.62 193 ASN A O 1
ATOM 1491 N N . LEU A 1 194 ? -11.903 0.250 -2.983 1.00 64.38 194 LEU A N 1
ATOM 1492 C CA . LEU A 1 194 ? -13.347 0.171 -3.221 1.00 64.38 194 LEU A CA 1
ATOM 1493 C C . LEU A 1 194 ? -13.915 -1.210 -2.857 1.00 64.38 194 LEU A C 1
ATOM 1495 O O . LEU A 1 194 ? -14.964 -1.303 -2.224 1.00 64.38 194 LEU A O 1
ATOM 1499 N N . PHE A 1 195 ? -13.201 -2.286 -3.201 1.00 65.12 195 PHE A N 1
ATOM 1500 C CA . PHE A 1 195 ? -13.587 -3.663 -2.877 1.00 65.12 195 PHE A CA 1
ATOM 1501 C C . PHE A 1 195 ? -13.330 -4.027 -1.408 1.00 65.12 195 PHE A C 1
ATOM 1503 O O . PHE A 1 195 ? -13.985 -4.916 -0.862 1.00 65.12 195 PHE A O 1
ATOM 1510 N N . LYS A 1 196 ? -12.430 -3.316 -0.717 1.00 65.44 196 LYS A N 1
ATOM 1511 C CA . LYS A 1 196 ? -12.346 -3.351 0.748 1.00 65.44 196 LYS A CA 1
ATOM 1512 C C . LYS A 1 196 ? -13.479 -2.503 1.316 1.00 65.44 196 LYS A C 1
ATOM 1514 O O . LYS A 1 196 ? -13.264 -1.365 1.722 1.00 65.44 196 LYS A O 1
ATOM 1519 N N . GLY A 1 197 ? -14.683 -3.075 1.357 1.00 66.62 197 GLY A N 1
ATOM 1520 C CA . GLY A 1 197 ? -15.852 -2.431 1.953 1.00 66.62 197 GLY A CA 1
ATOM 1521 C C . GLY A 1 197 ? -15.489 -1.769 3.284 1.00 66.62 197 GLY A C 1
ATOM 1522 O O . GLY A 1 197 ? -14.853 -2.390 4.143 1.00 66.62 197 GLY A O 1
ATOM 1523 N N . ALA A 1 198 ? -15.834 -0.486 3.430 1.00 72.75 198 ALA A N 1
ATOM 1524 C CA . ALA A 1 198 ? -15.493 0.298 4.607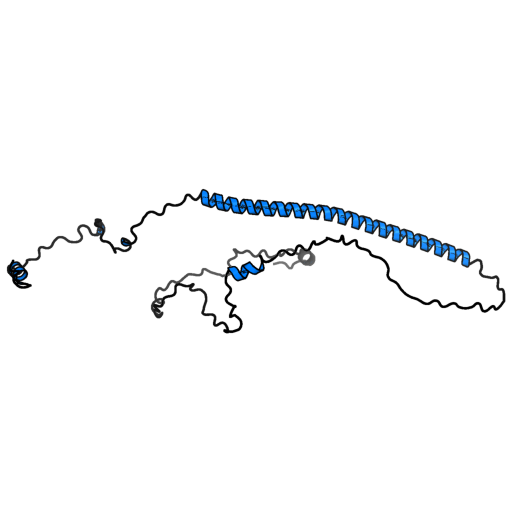 1.00 72.75 198 ALA A CA 1
ATOM 1525 C C . ALA A 1 198 ? -15.989 -0.433 5.863 1.00 72.75 198 ALA A C 1
ATOM 1527 O O . ALA A 1 198 ? -17.192 -0.520 6.122 1.00 72.75 198 ALA A O 1
ATOM 1528 N N . LYS A 1 199 ? -15.057 -0.995 6.642 1.00 74.88 199 LYS A N 1
ATOM 1529 C CA . LYS A 1 199 ? -15.388 -1.690 7.887 1.00 74.88 199 LYS A CA 1
ATOM 1530 C C . LYS A 1 199 ? -15.949 -0.649 8.849 1.00 74.88 199 LYS A C 1
ATOM 1532 O O . LYS A 1 199 ? -15.187 0.098 9.464 1.00 74.88 199 LYS A O 1
ATOM 1537 N N . LYS A 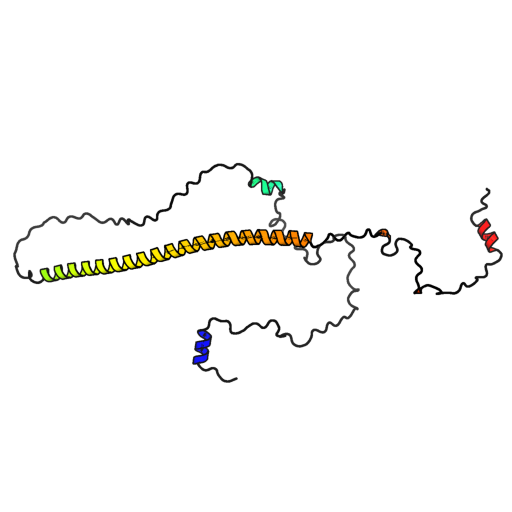1 200 ? -17.279 -0.582 8.974 1.00 77.00 200 LYS A N 1
ATOM 1538 C CA . LYS A 1 200 ? -17.940 0.261 9.975 1.00 77.00 200 LYS A CA 1
ATOM 1539 C C . LYS A 1 200 ? -17.394 -0.141 11.341 1.00 77.00 200 LYS A C 1
ATOM 1541 O O . LYS A 1 200 ? -17.634 -1.249 11.822 1.00 77.00 200 LYS A O 1
ATOM 1546 N N . ARG A 1 201 ? -16.603 0.746 11.948 1.00 77.31 201 ARG A N 1
ATOM 1547 C CA . ARG A 1 201 ? -16.092 0.536 13.302 1.00 77.31 201 ARG A CA 1
ATOM 1548 C C . ARG A 1 201 ? -17.304 0.531 14.223 1.00 77.31 201 ARG A C 1
ATOM 1550 O O . ARG A 1 201 ? -18.048 1.507 14.258 1.00 77.31 201 ARG A O 1
ATOM 1557 N N . LYS A 1 202 ? -17.526 -0.578 14.932 1.00 83.50 202 LYS A N 1
ATOM 1558 C CA . LYS A 1 202 ? -18.592 -0.658 15.936 1.00 83.50 202 LYS A CA 1
ATOM 1559 C C . LYS A 1 202 ? -18.357 0.451 16.962 1.00 83.50 202 LYS A C 1
ATOM 1561 O O . LYS A 1 202 ? -17.220 0.660 17.391 1.00 83.50 202 LYS A O 1
ATOM 1566 N N . LEU A 1 203 ? -19.415 1.162 17.340 1.00 82.50 203 LEU A N 1
ATOM 1567 C CA . LEU A 1 203 ? -19.347 2.150 18.409 1.00 82.50 203 LEU A CA 1
ATOM 1568 C C . LEU A 1 203 ? -19.160 1.402 19.735 1.00 82.50 203 LEU A C 1
ATOM 1570 O O . LEU A 1 203 ? -20.110 0.882 20.312 1.00 82.50 203 LEU A O 1
ATOM 1574 N N . VAL A 1 204 ? -17.907 1.275 20.172 1.00 83.25 204 VAL A N 1
ATOM 1575 C CA . VAL A 1 204 ? -17.540 0.603 21.423 1.00 83.25 204 VAL A CA 1
ATOM 1576 C C . VAL A 1 204 ? -17.508 1.635 22.547 1.00 83.25 204 VAL A C 1
ATOM 1578 O O . VAL A 1 204 ? -16.826 2.654 22.433 1.00 83.25 204 VAL A O 1
ATOM 1581 N N . ASP A 1 205 ? -18.200 1.356 23.654 1.00 85.00 205 ASP A N 1
ATOM 1582 C CA . ASP A 1 205 ? -18.098 2.136 24.893 1.00 85.00 205 ASP A CA 1
ATOM 1583 C C . ASP A 1 205 ? -16.672 2.011 25.465 1.00 85.00 205 ASP A C 1
ATOM 1585 O O . ASP A 1 205 ? -16.347 1.084 26.212 1.00 85.00 205 ASP A O 1
ATOM 1589 N N . ARG A 1 206 ? -15.794 2.948 25.087 1.00 86.31 206 ARG A N 1
ATOM 1590 C CA . ARG A 1 206 ? -14.381 2.979 25.506 1.00 86.31 206 ARG A CA 1
ATOM 1591 C C . ARG A 1 206 ? -14.233 3.147 27.017 1.00 86.31 206 ARG A C 1
ATOM 1593 O O . ARG A 1 206 ? -13.253 2.662 27.581 1.00 86.31 206 ARG A O 1
ATOM 1600 N N . ARG A 1 207 ? -15.194 3.797 27.684 1.00 83.12 207 ARG A N 1
ATOM 1601 C CA . ARG A 1 207 ? -15.171 3.994 29.141 1.00 83.12 207 ARG A CA 1
ATOM 1602 C C . ARG A 1 207 ? -15.542 2.722 29.891 1.00 83.12 207 ARG A C 1
ATOM 1604 O O . ARG A 1 207 ? -15.200 2.593 31.055 1.00 83.12 207 ARG A O 1
ATOM 1611 N N . ALA A 1 208 ? -16.183 1.769 29.229 1.00 85.06 208 ALA A N 1
ATOM 1612 C CA . ALA A 1 208 ? -16.432 0.459 29.801 1.00 85.06 208 ALA A CA 1
ATOM 1613 C C . ALA A 1 208 ? -15.257 -0.520 29.658 1.00 85.06 208 ALA A C 1
ATOM 1615 O O . ALA A 1 208 ? -15.315 -1.617 30.211 1.00 85.06 208 ALA A O 1
ATOM 1616 N N . SER A 1 209 ? -14.198 -0.154 28.929 1.00 84.12 209 SER A N 1
ATOM 1617 C CA . SER A 1 209 ? -12.998 -0.987 28.861 1.00 84.12 209 SER A CA 1
ATOM 1618 C C . SER A 1 209 ? -12.295 -1.052 30.224 1.00 84.12 209 SER A C 1
ATOM 1620 O O . SER A 1 209 ? -12.296 -0.085 30.993 1.00 84.12 209 SER A O 1
ATOM 1622 N N . LYS A 1 210 ? -11.708 -2.216 30.534 1.00 87.06 210 LYS A N 1
ATOM 1623 C CA . LYS A 1 210 ? -10.923 -2.463 31.757 1.00 87.06 210 LYS A CA 1
ATOM 1624 C C . LYS A 1 210 ? -11.688 -2.195 33.070 1.00 87.06 210 LYS A C 1
ATOM 1626 O O . LYS A 1 210 ? -11.111 -1.713 34.035 1.00 87.06 210 LYS A O 1
ATOM 1631 N N . GLY A 1 211 ? -12.997 -2.454 33.105 1.00 86.00 211 GLY A N 1
ATOM 1632 C CA . GLY A 1 211 ? -13.781 -2.409 34.349 1.00 86.00 211 GLY A CA 1
ATOM 1633 C C . GLY A 1 211 ? -14.061 -1.011 34.919 1.00 86.00 211 GLY A C 1
ATOM 1634 O O . GLY A 1 211 ? -14.568 -0.899 36.026 1.00 86.00 211 GLY A O 1
ATOM 1635 N N . ARG A 1 212 ? -13.796 0.072 34.173 1.00 88.88 212 ARG A N 1
ATOM 1636 C CA . ARG A 1 212 ? -14.051 1.459 34.628 1.00 88.88 212 ARG A CA 1
ATOM 1637 C C . ARG A 1 212 ? -15.539 1.835 34.716 1.00 88.88 212 ARG A C 1
ATOM 1639 O O . ARG A 1 212 ? -15.877 2.912 35.204 1.00 88.88 212 ARG A O 1
ATOM 1646 N N . LYS A 1 213 ? -16.424 0.971 34.218 1.00 92.12 213 LYS A N 1
ATOM 1647 C CA . LYS A 1 213 ? -17.881 1.081 34.321 1.00 92.12 213 LYS A CA 1
ATOM 1648 C C . LYS A 1 213 ? -18.420 -0.251 34.823 1.00 92.12 213 LYS A C 1
ATOM 1650 O O . LYS A 1 213 ? -18.138 -1.282 34.211 1.00 92.12 213 LYS A O 1
ATOM 1655 N N . LEU A 1 214 ? -19.199 -0.211 35.904 1.00 90.81 214 LEU A N 1
ATOM 1656 C CA . LEU A 1 214 ? -19.880 -1.385 36.441 1.00 90.81 214 LEU A CA 1
ATOM 1657 C C . LEU A 1 214 ? -20.874 -1.919 35.408 1.00 90.81 214 LEU A C 1
ATOM 1659 O O . LEU A 1 214 ? -21.669 -1.169 34.836 1.00 90.81 214 LEU A O 1
ATOM 1663 N N . ARG A 1 215 ? -20.798 -3.224 35.158 1.00 88.94 215 ARG A N 1
ATOM 1664 C CA . ARG A 1 215 ? -21.732 -3.953 34.306 1.00 88.94 215 ARG A CA 1
ATOM 1665 C C . ARG A 1 215 ? -22.321 -5.085 35.123 1.00 88.94 215 ARG A C 1
ATOM 1667 O O . ARG A 1 215 ? -21.579 -5.905 35.654 1.00 88.94 215 ARG A O 1
ATOM 1674 N N . TYR A 1 216 ? -23.642 -5.134 35.180 1.00 91.94 216 TYR A N 1
ATOM 1675 C CA . TYR A 1 216 ? -24.371 -6.204 35.844 1.00 91.94 216 TYR A CA 1
ATOM 1676 C C . TYR A 1 216 ? -24.462 -7.408 34.901 1.00 91.94 216 TYR A C 1
ATOM 1678 O O . TYR A 1 216 ? -25.490 -7.664 34.282 1.00 91.94 216 TYR A O 1
ATOM 1686 N N . HIS A 1 217 ? -23.337 -8.101 34.734 1.00 92.75 217 HIS A N 1
ATOM 1687 C CA . HIS A 1 217 ? -23.279 -9.411 34.095 1.00 92.75 217 HIS A CA 1
ATOM 1688 C C . HIS A 1 217 ? -22.944 -10.444 35.163 1.00 92.75 217 HIS A C 1
ATOM 1690 O O . HIS A 1 217 ? -21.972 -10.278 35.901 1.00 92.75 217 HIS A O 1
ATOM 1696 N N . VAL A 1 218 ? -23.746 -11.503 35.241 1.00 94.81 218 VAL A N 1
ATOM 1697 C CA . VAL A 1 218 ? -23.476 -12.627 36.138 1.00 94.81 218 VAL A CA 1
ATOM 1698 C C . VAL A 1 218 ? -22.226 -13.345 35.628 1.00 94.81 218 VAL A C 1
ATOM 1700 O O . VAL A 1 218 ? -22.180 -13.769 34.476 1.00 94.81 218 VAL A O 1
ATOM 1703 N N . GLN A 1 219 ? -21.191 -13.436 36.463 1.00 95.50 219 GLN A N 1
ATOM 1704 C CA . GLN A 1 219 ? -19.974 -14.176 36.132 1.00 95.50 219 GLN A CA 1
ATOM 1705 C C . GLN A 1 219 ? -20.120 -15.609 36.624 1.00 95.50 219 GLN A C 1
ATOM 1707 O O . GLN A 1 219 ? -20.056 -15.836 37.827 1.00 95.50 219 GLN A O 1
ATOM 1712 N N . GLU A 1 220 ? -20.277 -16.565 35.708 1.00 95.88 220 GLU A N 1
ATOM 1713 C CA . GLU A 1 220 ? -20.571 -17.972 36.029 1.00 95.88 220 GLU A CA 1
ATOM 1714 C C . GLU A 1 220 ? -19.615 -18.574 37.070 1.00 95.88 220 GLU A C 1
ATOM 1716 O O . GLU A 1 220 ? -20.058 -19.229 38.004 1.00 95.88 220 GLU A O 1
ATOM 1721 N N . LYS A 1 221 ? -18.312 -18.271 36.981 1.00 96.38 221 LYS A N 1
ATOM 1722 C CA . LYS A 1 221 ? -17.289 -18.769 37.921 1.00 96.38 221 LYS A CA 1
ATOM 1723 C C . LYS A 1 221 ? -17.400 -18.204 39.342 1.00 96.38 221 LYS A C 1
ATOM 1725 O O . LYS A 1 221 ? -16.840 -18.787 40.261 1.00 96.38 221 LYS A O 1
ATOM 1730 N N . LEU A 1 222 ? -18.050 -17.053 39.508 1.00 92.25 222 LEU A N 1
ATOM 1731 C CA . LEU A 1 222 ? -18.237 -16.394 40.806 1.00 92.25 222 LEU A CA 1
ATOM 1732 C C . LEU A 1 222 ? -19.621 -16.676 41.407 1.00 92.25 222 LEU A C 1
ATOM 1734 O O . LEU A 1 222 ? -19.906 -16.244 42.524 1.00 92.25 222 LEU A O 1
ATOM 1738 N N . VAL A 1 223 ? -20.493 -17.385 40.684 1.00 95.06 223 VAL A N 1
ATOM 1739 C CA . VAL A 1 223 ? -21.790 -17.814 41.210 1.00 95.06 223 VAL A CA 1
ATOM 1740 C C . VAL A 1 223 ? -21.560 -18.875 42.288 1.00 95.06 223 VAL A C 1
ATOM 1742 O O . VAL A 1 223 ? -20.749 -19.777 42.112 1.00 95.06 223 VAL A O 1
ATOM 1745 N N . ASN A 1 224 ? -22.285 -18.768 43.405 1.00 94.88 224 ASN A N 1
ATOM 1746 C CA . ASN A 1 224 ? -22.226 -19.701 44.539 1.00 94.88 224 ASN A CA 1
ATOM 1747 C C . ASN A 1 224 ? -20.844 -19.836 45.209 1.00 94.88 224 ASN A C 1
ATOM 1749 O O . ASN A 1 224 ? -20.571 -20.857 45.833 1.00 94.88 224 ASN A O 1
ATOM 1753 N N . PHE A 1 225 ? -19.979 -18.817 45.119 1.00 93.94 225 PHE A N 1
ATOM 1754 C CA . PHE A 1 225 ? -18.638 -18.873 45.716 1.00 93.94 225 PHE A CA 1
ATOM 1755 C C . PHE A 1 225 ? -18.664 -19.057 47.245 1.00 93.94 225 PHE A C 1
ATOM 1757 O O . PHE A 1 225 ? -17.833 -19.770 47.799 1.00 93.94 225 PHE A O 1
ATOM 1764 N N . MET A 1 226 ? -19.629 -18.442 47.934 1.00 91.75 226 MET A N 1
ATOM 1765 C CA . MET A 1 226 ? -19.835 -18.599 49.375 1.00 91.75 226 MET A CA 1
ATOM 1766 C C . MET A 1 226 ? -21.326 -18.617 49.698 1.00 91.75 226 MET A C 1
ATOM 1768 O O . MET A 1 226 ? -22.110 -17.875 49.104 1.00 91.75 226 MET A O 1
ATOM 1772 N N . ALA A 1 227 ? -21.709 -19.446 50.667 1.00 91.44 227 ALA A N 1
ATOM 1773 C CA . ALA A 1 227 ? -23.037 -19.386 51.258 1.00 91.44 227 ALA A CA 1
ATOM 1774 C C . ALA A 1 227 ? -23.138 -18.164 52.192 1.00 91.44 227 ALA A C 1
ATOM 1776 O O . ALA A 1 227 ? -22.150 -17.813 52.845 1.00 91.44 227 ALA A O 1
ATOM 1777 N N . PRO A 1 228 ? -24.307 -17.508 52.281 1.00 93.44 228 PRO A N 1
ATOM 1778 C CA . PRO A 1 228 ? -24.505 -16.411 53.217 1.00 93.44 228 PRO A CA 1
ATOM 1779 C C . PRO A 1 228 ? -24.375 -16.927 54.654 1.00 93.44 228 PRO A C 1
ATOM 1781 O O . PRO A 1 228 ? -25.190 -17.723 55.118 1.00 93.44 228 PRO A O 1
ATOM 1784 N N . VAL A 1 229 ? -23.345 -16.465 55.361 1.00 90.06 229 VAL A N 1
ATOM 1785 C CA . VAL A 1 229 ? -23.169 -16.721 56.793 1.00 90.06 229 VAL A CA 1
ATOM 1786 C C . VAL A 1 229 ? -23.935 -15.647 57.552 1.00 90.06 229 VAL A C 1
ATOM 1788 O O . VAL A 1 229 ? -23.682 -14.455 57.374 1.00 90.06 229 VAL A O 1
ATOM 1791 N N . GLN A 1 230 ? -24.890 -16.056 58.383 1.00 87.31 230 GLN A N 1
ATOM 1792 C CA . GLN A 1 230 ? -25.597 -15.133 59.263 1.00 87.31 230 GLN A CA 1
ATOM 1793 C C . GLN A 1 230 ? -24.632 -14.678 60.358 1.00 87.31 230 GLN A C 1
ATOM 1795 O O . GLN A 1 230 ? -24.310 -15.435 61.268 1.00 87.31 230 GLN A O 1
ATOM 1800 N N . ALA A 1 231 ? -24.131 -13.451 60.239 1.00 83.81 231 ALA A N 1
ATOM 1801 C CA . ALA A 1 231 ? -23.400 -12.821 61.324 1.00 83.81 231 ALA A CA 1
ATOM 1802 C C . ALA A 1 231 ? -24.406 -12.396 62.399 1.00 83.81 231 ALA A C 1
ATOM 1804 O O . ALA A 1 231 ? -25.339 -11.642 62.114 1.00 83.81 231 ALA A O 1
ATOM 1805 N N . GLU A 1 232 ? -24.217 -12.874 63.627 1.00 83.81 232 GLU A N 1
ATOM 1806 C CA . GLU A 1 232 ? -25.012 -12.427 64.766 1.00 83.81 232 GLU A CA 1
ATOM 1807 C C . GLU A 1 232 ? -24.700 -10.955 65.040 1.00 83.81 232 GLU A C 1
ATOM 1809 O O . GLU A 1 232 ? -23.629 -10.589 65.528 1.00 83.81 232 GLU A O 1
ATOM 1814 N N . THR A 1 233 ? -25.633 -10.079 64.680 1.00 81.62 233 THR A N 1
ATOM 1815 C CA . THR A 1 233 ? -25.525 -8.664 65.014 1.00 81.62 233 THR A CA 1
ATOM 1816 C C . THR A 1 233 ? -25.904 -8.472 66.480 1.00 81.62 233 THR A C 1
ATOM 1818 O O . THR A 1 233 ? -27.011 -8.862 66.862 1.00 81.62 233 THR A O 1
ATOM 1821 N N . PRO A 1 234 ? -25.058 -7.837 67.308 1.00 86.94 234 PRO A N 1
ATOM 1822 C CA . PRO A 1 234 ? -25.420 -7.562 68.690 1.00 86.94 234 PRO A CA 1
ATOM 1823 C C . PRO A 1 234 ? -26.671 -6.675 68.756 1.00 86.94 234 PRO A C 1
ATOM 1825 O O . PRO A 1 234 ? -26.847 -5.763 67.944 1.00 86.94 234 PRO A O 1
ATOM 1828 N N . ALA A 1 235 ? -27.531 -6.909 69.752 1.00 85.62 235 ALA A N 1
ATOM 1829 C CA . ALA A 1 235 ? -28.830 -6.236 69.888 1.00 85.62 235 ALA A CA 1
ATOM 1830 C C . ALA A 1 235 ? -28.738 -4.694 69.957 1.00 85.62 235 ALA A C 1
ATOM 1832 O O . ALA A 1 235 ? -29.684 -3.987 69.625 1.00 85.62 235 ALA A O 1
ATOM 1833 N N . VAL A 1 236 ? -27.575 -4.167 70.351 1.00 88.00 236 VAL A N 1
ATOM 1834 C CA . VAL A 1 236 ? -27.304 -2.728 70.502 1.00 88.00 236 VAL A CA 1
ATOM 1835 C C . VAL A 1 236 ? -27.060 -2.025 69.155 1.00 88.00 236 VAL A C 1
ATOM 1837 O O . VAL A 1 236 ? -27.146 -0.803 69.075 1.00 88.00 236 VAL A O 1
ATOM 1840 N N . THR A 1 237 ? -26.792 -2.765 68.075 1.00 87.19 237 THR A N 1
ATOM 1841 C CA . THR A 1 237 ? -26.406 -2.206 66.761 1.00 87.19 237 THR A CA 1
ATOM 1842 C C . THR A 1 237 ? -27.395 -1.178 66.218 1.00 87.19 237 THR A C 1
ATOM 1844 O O . THR A 1 237 ? -26.984 -0.094 65.815 1.00 87.19 237 THR A O 1
ATOM 1847 N N . MET A 1 238 ? -28.695 -1.464 66.264 1.00 84.88 238 MET A N 1
ATOM 1848 C CA . MET A 1 238 ? -29.726 -0.549 65.757 1.00 84.88 238 MET A CA 1
ATOM 1849 C C . MET A 1 238 ? -29.751 0.782 66.520 1.00 84.88 238 MET A C 1
ATOM 1851 O O . MET A 1 238 ? -29.849 1.843 65.908 1.00 84.88 238 MET A O 1
ATOM 1855 N N . GLN A 1 239 ? -29.604 0.732 67.847 1.00 85.75 239 GLN A N 1
ATOM 1856 C CA . GLN A 1 239 ? -29.553 1.923 68.705 1.00 85.75 239 GLN A CA 1
ATOM 1857 C C . GLN A 1 239 ? -28.243 2.702 68.536 1.00 85.75 239 GLN A C 1
ATOM 1859 O O . GLN A 1 239 ? -28.213 3.927 68.647 1.00 85.75 239 GLN A O 1
ATOM 1864 N N . LEU A 1 240 ? -27.146 1.996 68.269 1.00 87.50 240 LEU A N 1
ATOM 1865 C CA . LEU A 1 240 ? -25.854 2.603 67.985 1.00 87.50 240 LEU A CA 1
ATOM 1866 C C . LEU A 1 240 ? -25.892 3.371 66.653 1.00 87.50 240 LEU A C 1
ATOM 1868 O O . LEU A 1 240 ? -25.521 4.542 66.619 1.00 87.50 240 LEU A O 1
ATOM 1872 N N . PHE A 1 241 ? -26.400 2.758 65.575 1.00 88.06 241 PHE A N 1
ATOM 1873 C CA . PHE A 1 241 ? -26.500 3.403 64.259 1.00 88.06 241 PHE A CA 1
ATOM 1874 C C . PHE A 1 241 ? -27.483 4.575 64.239 1.00 88.06 241 PHE A C 1
ATOM 1876 O O . PHE A 1 241 ? -27.218 5.569 63.565 1.00 88.06 241 PHE A O 1
ATOM 1883 N N . SER A 1 242 ? -28.571 4.508 65.013 1.00 85.62 242 SER A N 1
ATOM 1884 C CA . SER A 1 242 ? -29.515 5.627 65.120 1.00 85.62 242 SER A CA 1
ATOM 1885 C C . SER A 1 242 ? -28.917 6.858 65.808 1.00 85.62 242 SER A C 1
ATOM 1887 O O . SER A 1 242 ? -29.388 7.970 65.587 1.00 85.62 242 SER A O 1
ATOM 1889 N N . ASN A 1 243 ? -27.888 6.675 66.640 1.00 88.50 243 ASN A N 1
ATOM 1890 C CA . ASN A 1 243 ? -27.280 7.742 67.437 1.00 88.50 243 ASN A CA 1
ATOM 1891 C C . ASN A 1 243 ? -25.884 8.160 66.931 1.00 88.50 243 ASN A C 1
ATOM 1893 O O . ASN A 1 243 ? -25.269 9.044 67.526 1.00 88.50 243 ASN A O 1
ATOM 1897 N N . LEU A 1 244 ? -25.387 7.553 65.843 1.00 87.12 244 LEU A N 1
ATOM 1898 C CA . LEU A 1 244 ? -23.985 7.641 65.412 1.00 87.12 244 LEU A CA 1
ATOM 1899 C C . LEU A 1 244 ? -23.533 9.058 65.012 1.00 87.12 244 LEU A C 1
ATOM 1901 O O . LEU A 1 244 ? -22.387 9.418 65.262 1.00 87.12 244 LEU A O 1
ATOM 1905 N N . PHE A 1 245 ? -24.418 9.873 64.430 1.00 83.94 245 PHE A N 1
ATOM 1906 C CA . PHE A 1 245 ? -24.086 11.225 63.946 1.00 83.94 245 PHE A CA 1
ATOM 1907 C C . PHE A 1 245 ? -24.875 12.342 64.637 1.00 83.94 245 PHE A C 1
ATOM 1909 O O . PHE A 1 245 ? -25.057 13.425 64.085 1.00 83.94 245 PHE A O 1
ATOM 1916 N N . GLY A 1 246 ? -25.315 12.093 65.872 1.00 77.38 246 GLY A N 1
ATOM 1917 C CA . GLY A 1 246 ? -26.246 12.979 66.560 1.00 77.38 246 GLY A CA 1
ATOM 1918 C C . GLY A 1 246 ? -27.657 12.820 65.997 1.00 77.38 246 GLY A C 1
ATOM 1919 O O . GLY A 1 246 ? -27.860 12.462 64.838 1.00 77.38 246 GLY A O 1
ATOM 1920 N N . ARG A 1 247 ? -28.660 13.024 66.853 1.00 68.56 247 ARG A N 1
ATOM 1921 C CA . ARG A 1 247 ? -30.067 12.965 66.451 1.00 68.56 247 ARG A CA 1
ATOM 1922 C C . ARG A 1 247 ? -30.285 13.925 65.282 1.00 68.56 247 ARG A C 1
ATOM 1924 O O . ARG A 1 247 ? -30.215 15.133 65.480 1.00 68.56 247 ARG A O 1
ATOM 1931 N N . ALA A 1 248 ? -30.613 13.397 64.104 1.00 59.38 248 ALA A N 1
ATOM 1932 C CA . ALA A 1 248 ? -31.356 14.160 63.116 1.00 59.38 248 ALA A CA 1
ATOM 1933 C C . ALA A 1 248 ? -32.743 14.416 63.722 1.00 59.38 248 ALA A C 1
ATOM 1935 O O . ALA A 1 248 ? -33.672 13.622 63.577 1.00 59.38 248 ALA A O 1
ATOM 1936 N N . THR A 1 249 ? -32.851 15.477 64.521 1.00 55.56 249 THR A N 1
ATOM 1937 C CA . THR A 1 249 ? -34.127 16.161 64.697 1.00 55.56 249 THR A CA 1
ATOM 1938 C C . THR A 1 249 ? -34.584 16.558 63.299 1.00 55.56 249 THR A C 1
ATOM 1940 O O . THR A 1 249 ? -33.783 17.124 62.557 1.00 55.56 249 THR A O 1
ATOM 1943 N N . ALA A 1 250 ? -35.807 16.150 62.963 1.00 48.62 250 ALA A N 1
ATOM 1944 C CA . ALA A 1 250 ? -36.480 16.354 61.683 1.00 48.62 250 ALA A CA 1
ATOM 1945 C C . ALA A 1 250 ? -36.248 17.734 61.049 1.00 48.62 250 ALA A C 1
ATOM 1947 O O . ALA A 1 250 ? -36.178 18.727 61.809 1.00 48.62 250 ALA A O 1
#

Radius of gyration: 50.49 Å; chains: 1; bounding box: 110×71×145 Å

Organism: NCBI:txid41462

Foldseek 3Di:
DDDDDPVRVVVVVVDPDPPDDPPPPPCPPPDDDDPDDDPPPPPPDDDDPDDDPDDPPDDDDPDDCPPPVDDDDDPCRVCVVVPPDDPPPPDDPDDPDDDDDDDDDDDDDDDDDDDDDDDDDPPDPPPVVVVVVVVVVVVVVVVVVVVVVVVVVVVVVVVVVVVVVVVVVVVVVVVVVVVVVVVVVVVCVVVVVVVPPPPPDPPDPPCPPPNNDDDPDDDPVCPPPDDDDDDDDPPCVVVCVCCVPHHPPD

Sequence (250 aa):
MGRRTLAQELADLATTAPTQELDLERDELGGGAVLVETDDELDELPSRSGKLAGLRLRGDIELPEQAYSGRKTTRSAAFQSSESEGDEEELEEEDAEAAGGDDQQSAGKDEPEEAGITQADDRHAKGQAGYVQEMENLERQYDAVQAVDEAMLAKVRQRGEADRKKGRAVKHQRTIWDKVLEMRILLQRCTANLFKGAKKRKLVDRRASKGRKLRYHVQEKLVNFMAPVQAETPAVTMQLFSNLFGRATA

Secondary structure (DSSP, 8-state):
-PPPPHHHHHHHHH--S-S----TT---S-S-------GGGTT-S----------TT-------TTTS------TTTTTGGGSS--------------------------PPP-----------HHHHHHHHHHHHHHHHHHHHHHHHHHHHHHHHHHHHHHHHHHHHHHHHHHHHHHHHHHHHHHHHHHHHHHHS---------GGGGGGSS------GGGTTSS--------TTHHHHHHHTT-----